Protein AF-A0A956WG03-F1 (afdb_monomer)

Foldseek 3Di:
DDDDPDDPVPDDDDQKDQDVVQREIDGHPRVVLCVVCVVQQDAWNYYWDWDQDDDPPDDGDTWTWTHGPWWIWTAQPVDPDPVQRIATAQVLVVVCVVCVVVCVVDPFDQADDCVPPDPQAWDADPVQRYIDGDPRSVVCVSSVVVGHVNAWNTYFDQDPVGWGWTGHRRGIDTDDPPD

Nearest PDB structures (foldseek):
  6dlu-assembly1_B  TM=3.935E-01  e=4.796E+00  Homo sapiens

Sequence (179 aa):
MVAAPLSAQQWSPPRTVWVEDAGHTIDGYFLDLWRAHPELLGQPITEEWESPIAIGGFERADRYVQYFEHLAIVYVPEESRIEWQVQTLPLGQEAYERDATELSKYSLPKSGSCGTLSSSTCKAFDDTKHTVRNGFLEYWNEHDGARLIGSPLTEEFLSSDGYTTQYFQKMVLRWKAGL

Structure (mmCIF, N/CA/C/O backbone):
data_AF-A0A956WG03-F1
#
_entry.id   AF-A0A956WG03-F1
#
loop_
_atom_site.group_PDB
_atom_site.id
_atom_site.type_symbol
_atom_site.label_atom_id
_atom_site.label_alt_id
_atom_site.label_comp_id
_atom_site.label_asym_id
_atom_site.label_entity_id
_atom_site.label_seq_id
_atom_site.pdbx_PDB_ins_code
_atom_site.Cartn_x
_atom_site.Cartn_y
_atom_site.Cartn_z
_atom_site.occupancy
_atom_site.B_iso_or_equiv
_atom_site.auth_seq_id
_atom_site.auth_comp_id
_atom_site.auth_asym_id
_atom_site.auth_atom_id
_atom_site.pdbx_PDB_model_num
ATOM 1 N N . MET A 1 1 ? 18.548 -36.828 -36.324 1.00 41.62 1 MET A N 1
ATOM 2 C CA . MET A 1 1 ? 19.019 -36.619 -34.940 1.00 41.62 1 MET A CA 1
ATOM 3 C C . MET A 1 1 ? 17.848 -36.054 -34.159 1.00 41.62 1 MET A C 1
ATOM 5 O O . MET A 1 1 ? 17.347 -35.010 -34.546 1.00 41.62 1 MET A O 1
ATOM 9 N N . VAL A 1 2 ? 17.338 -36.793 -33.175 1.00 47.34 2 VAL A N 1
ATOM 10 C CA . VAL A 1 2 ? 16.222 -36.352 -32.324 1.00 47.34 2 VAL A CA 1
ATOM 11 C C . VAL A 1 2 ? 16.841 -35.589 -31.157 1.00 47.34 2 VAL A C 1
ATOM 13 O O . VAL A 1 2 ? 17.726 -36.130 -30.495 1.00 47.34 2 VAL A O 1
ATOM 16 N N . ALA A 1 3 ? 16.456 -34.327 -30.960 1.00 53.84 3 ALA A N 1
ATOM 17 C CA . ALA A 1 3 ? 16.929 -33.532 -29.832 1.00 53.84 3 ALA A CA 1
ATOM 18 C C . ALA A 1 3 ? 16.488 -34.201 -28.521 1.00 53.84 3 ALA A C 1
ATOM 20 O O . ALA A 1 3 ? 15.318 -34.553 -28.365 1.00 53.84 3 ALA A O 1
ATOM 21 N N . ALA A 1 4 ? 17.431 -34.413 -27.604 1.00 56.97 4 ALA A N 1
ATOM 22 C CA . ALA A 1 4 ? 17.117 -34.874 -26.259 1.00 56.97 4 ALA A CA 1
ATOM 23 C C . ALA A 1 4 ? 16.239 -33.822 -25.550 1.00 56.97 4 ALA A C 1
ATOM 25 O O . ALA A 1 4 ? 16.456 -32.625 -25.766 1.00 56.97 4 ALA A O 1
ATOM 26 N N . PRO A 1 5 ? 15.260 -34.225 -24.720 1.00 59.78 5 PRO A N 1
ATOM 27 C CA . PRO A 1 5 ? 14.480 -33.272 -23.943 1.00 59.78 5 PRO A CA 1
ATOM 28 C C . PRO A 1 5 ? 15.416 -32.479 -23.024 1.00 59.78 5 PRO A C 1
ATOM 30 O O . PRO A 1 5 ? 16.328 -33.051 -22.422 1.00 59.78 5 PRO A O 1
ATOM 33 N N . LEU A 1 6 ? 15.201 -31.163 -22.933 1.00 56.38 6 LEU A N 1
ATOM 34 C CA . LEU A 1 6 ? 15.899 -30.311 -21.973 1.00 56.38 6 LEU A CA 1
ATOM 35 C C . LEU A 1 6 ? 15.708 -30.915 -20.578 1.00 56.38 6 LEU A C 1
ATOM 37 O O . LEU A 1 6 ? 14.580 -31.087 -20.116 1.00 56.38 6 LEU A O 1
ATOM 41 N N . SER A 1 7 ? 16.812 -31.282 -19.927 1.00 62.25 7 SER A N 1
ATOM 42 C CA . SER A 1 7 ? 16.790 -31.688 -18.524 1.00 62.25 7 SER A CA 1
ATOM 43 C C . SER A 1 7 ? 16.147 -30.562 -17.711 1.00 62.25 7 SER A C 1
ATOM 45 O O . SER A 1 7 ? 16.520 -29.399 -17.870 1.00 62.25 7 SER A O 1
ATOM 47 N N . ALA A 1 8 ? 15.226 -30.901 -16.804 1.00 59.38 8 ALA A N 1
ATOM 48 C CA . ALA A 1 8 ? 14.610 -29.957 -15.866 1.00 59.38 8 ALA A CA 1
ATOM 49 C C . ALA A 1 8 ? 15.643 -29.145 -15.049 1.00 59.38 8 ALA A C 1
ATOM 51 O O . ALA A 1 8 ? 15.302 -28.127 -14.462 1.00 59.38 8 ALA A O 1
ATOM 52 N N . GLN A 1 9 ? 16.917 -29.554 -15.049 1.00 63.00 9 GLN A N 1
ATOM 53 C CA . GLN A 1 9 ? 18.033 -28.843 -14.418 1.00 63.00 9 GLN A CA 1
ATOM 54 C C . GLN A 1 9 ? 18.469 -27.553 -15.142 1.00 63.00 9 GLN A C 1
ATOM 56 O O . GLN A 1 9 ? 19.276 -26.815 -14.587 1.00 63.00 9 GLN A O 1
ATOM 61 N N . GLN A 1 10 ? 17.977 -27.265 -16.353 1.00 76.94 10 GLN A N 1
ATOM 62 C CA . GLN A 1 10 ? 18.322 -26.049 -17.119 1.00 76.94 10 GLN A CA 1
ATOM 63 C C . GLN A 1 10 ? 17.155 -25.074 -17.299 1.00 76.94 10 GLN A C 1
ATOM 65 O O . GLN A 1 10 ? 17.320 -24.023 -17.917 1.00 76.94 10 GLN A O 1
ATOM 70 N N . TRP A 1 11 ? 15.971 -25.415 -16.795 1.00 83.94 11 TRP A N 1
ATOM 71 C CA . TRP A 1 11 ? 14.806 -24.557 -16.934 1.00 83.94 11 TRP A CA 1
ATOM 72 C C . TRP A 1 11 ? 14.806 -23.474 -15.852 1.00 83.94 11 TRP A C 1
ATOM 74 O O . TRP A 1 11 ? 14.945 -23.767 -14.666 1.00 83.94 11 TRP A O 1
ATOM 84 N N . SER A 1 12 ? 14.615 -22.225 -16.268 1.00 82.94 12 SER A N 1
ATOM 85 C CA . SER A 1 12 ? 14.304 -21.101 -15.388 1.00 82.94 12 SER A CA 1
ATOM 86 C C . SER A 1 12 ? 12.971 -20.491 -15.816 1.00 82.94 12 SER A C 1
ATOM 88 O O . SER A 1 12 ? 12.719 -20.419 -17.025 1.00 82.94 12 SER A O 1
ATOM 90 N N . PRO A 1 13 ? 12.138 -20.017 -14.873 1.00 87.00 13 PRO A N 1
ATOM 91 C CA . PRO A 1 13 ? 10.913 -19.319 -15.227 1.00 87.00 13 PRO A CA 1
ATOM 92 C C . PRO A 1 13 ? 11.225 -18.093 -16.101 1.00 87.00 13 PRO A C 1
ATOM 94 O O . PRO A 1 13 ? 12.303 -17.497 -15.972 1.00 87.00 13 PRO A O 1
ATOM 97 N N . PRO A 1 14 ? 10.300 -17.701 -16.994 1.00 91.00 14 PRO A N 1
ATOM 98 C CA . PRO A 1 14 ? 10.474 -16.500 -17.794 1.00 91.00 14 PRO A CA 1
ATOM 99 C C . PRO A 1 14 ? 10.556 -15.277 -16.876 1.00 91.00 14 PRO A C 1
ATOM 101 O O . PRO A 1 14 ? 9.875 -15.216 -15.843 1.00 91.00 14 PRO A O 1
ATOM 104 N N . ARG A 1 15 ? 11.402 -14.321 -17.267 1.00 95.19 15 ARG A N 1
ATOM 105 C CA . ARG A 1 15 ? 11.580 -13.048 -16.557 1.00 95.19 15 ARG A CA 1
ATOM 106 C C . ARG A 1 15 ? 10.605 -11.968 -17.008 1.00 95.19 15 ARG A C 1
ATOM 108 O O . ARG A 1 15 ? 10.436 -11.019 -16.274 1.00 95.19 15 ARG A O 1
ATOM 115 N N . THR A 1 16 ? 9.915 -12.181 -18.123 1.00 97.19 16 THR A N 1
ATOM 116 C CA . THR A 1 16 ? 8.834 -11.324 -18.613 1.00 97.19 16 THR A CA 1
ATOM 117 C C . THR A 1 16 ? 7.610 -12.188 -18.871 1.00 97.19 16 THR A C 1
ATOM 119 O O . THR A 1 16 ? 7.739 -13.279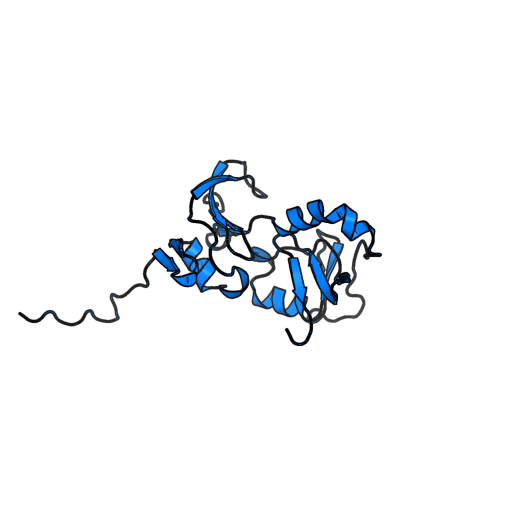 -19.440 1.00 97.19 16 THR A O 1
ATOM 122 N N . VAL A 1 17 ? 6.427 -11.729 -18.478 1.00 97.56 17 VAL A N 1
ATOM 123 C CA . VAL A 1 17 ? 5.153 -12.392 -18.801 1.00 97.56 17 VAL A CA 1
ATOM 124 C C . VAL A 1 17 ? 4.168 -11.387 -19.377 1.00 97.56 17 VAL A C 1
ATOM 126 O O . VAL A 1 17 ? 4.144 -10.238 -18.954 1.00 97.56 17 VAL A O 1
ATOM 129 N N . TRP A 1 18 ? 3.354 -11.837 -20.330 1.00 97.62 18 TRP A N 1
ATOM 130 C CA . TRP A 1 18 ? 2.151 -11.134 -20.765 1.00 97.62 18 TRP A CA 1
ATOM 131 C C . TRP A 1 18 ? 0.966 -11.670 -19.966 1.00 97.62 18 TRP A C 1
ATOM 133 O O . TRP A 1 18 ? 0.731 -12.881 -19.954 1.00 97.62 18 TRP A O 1
ATOM 143 N N . VAL A 1 19 ? 0.240 -10.786 -19.292 1.00 97.69 19 VAL A N 1
ATOM 144 C CA . VAL A 1 19 ? -0.960 -11.131 -18.531 1.00 97.69 19 VAL A CA 1
ATOM 145 C C . VAL A 1 19 ? -2.167 -10.924 -19.440 1.00 97.69 19 VAL A C 1
ATOM 147 O O . VAL A 1 19 ? -2.596 -9.794 -19.649 1.00 97.69 19 VAL A O 1
ATOM 150 N N . GLU A 1 20 ? -2.689 -12.011 -20.016 1.00 96.38 20 GLU A N 1
ATOM 151 C CA . GLU A 1 20 ? -3.716 -11.956 -21.072 1.00 96.38 20 GLU A CA 1
ATOM 152 C C . GLU A 1 20 ? -4.972 -11.178 -20.665 1.00 96.38 20 GLU A C 1
ATOM 154 O O . GLU A 1 20 ? -5.415 -10.322 -21.429 1.00 96.38 20 GLU A O 1
ATOM 159 N N . ASP A 1 21 ? -5.496 -11.424 -19.462 1.00 95.88 21 ASP A N 1
ATOM 160 C CA . ASP A 1 21 ? -6.714 -10.768 -18.965 1.00 95.88 21 ASP A CA 1
ATOM 161 C C . ASP A 1 21 ? -6.518 -9.266 -18.715 1.00 95.88 21 ASP A C 1
ATOM 163 O O . ASP A 1 21 ? -7.451 -8.480 -18.873 1.00 95.88 21 ASP A O 1
ATOM 167 N N . ALA A 1 22 ? -5.300 -8.868 -18.343 1.00 97.38 22 ALA A N 1
ATOM 168 C CA . ALA A 1 22 ? -4.950 -7.478 -18.079 1.00 97.38 22 ALA A CA 1
ATOM 169 C C . ALA A 1 22 ? -4.531 -6.730 -19.353 1.00 97.38 22 ALA A C 1
ATOM 171 O O . ALA A 1 22 ? -4.694 -5.519 -19.444 1.00 97.38 22 ALA A O 1
ATOM 172 N N . GLY A 1 23 ? -3.988 -7.442 -20.344 1.00 97.94 23 GLY A N 1
ATOM 173 C CA . GLY A 1 23 ? -3.422 -6.843 -21.547 1.00 97.94 23 GLY A CA 1
ATOM 174 C C . GLY A 1 23 ? -2.115 -6.082 -21.296 1.00 97.94 23 GLY A C 1
ATOM 175 O O . GLY A 1 23 ? -1.856 -5.106 -21.999 1.00 97.94 23 GLY A O 1
ATOM 176 N N . HIS A 1 24 ? -1.320 -6.515 -20.310 1.00 98.56 24 HIS A N 1
ATOM 177 C CA . HIS A 1 24 ? -0.079 -5.848 -19.899 1.00 98.56 24 HIS A CA 1
ATOM 178 C C . HIS A 1 24 ? 1.074 -6.820 -19.640 1.00 98.56 24 HIS A C 1
ATOM 180 O O . HIS A 1 24 ? 0.849 -7.988 -19.298 1.00 98.56 24 HIS A O 1
ATOM 186 N N . THR A 1 25 ? 2.318 -6.346 -19.782 1.00 98.19 25 THR A N 1
ATOM 187 C CA . THR A 1 25 ? 3.508 -7.120 -19.389 1.00 98.19 25 THR A CA 1
ATOM 188 C C . THR A 1 25 ? 3.949 -6.836 -17.958 1.00 98.19 25 THR A C 1
ATOM 190 O O . THR A 1 25 ? 3.691 -5.766 -17.422 1.00 98.19 25 THR A O 1
ATOM 193 N N . ILE A 1 26 ? 4.636 -7.793 -17.335 1.00 98.38 26 ILE A N 1
ATOM 194 C CA . ILE A 1 26 ? 5.382 -7.584 -16.087 1.00 98.38 26 ILE A CA 1
ATOM 195 C C . ILE A 1 26 ? 6.771 -8.203 -16.270 1.00 98.38 26 ILE A C 1
ATOM 197 O O . ILE A 1 26 ? 6.860 -9.349 -16.737 1.00 98.38 26 ILE A O 1
ATOM 201 N N . ASP A 1 27 ? 7.835 -7.484 -15.910 1.00 97.88 27 ASP A N 1
ATOM 202 C CA . ASP A 1 27 ? 9.224 -7.892 -16.120 1.00 97.88 27 ASP A CA 1
ATOM 203 C C . ASP A 1 27 ? 10.048 -7.958 -14.819 1.00 97.88 27 ASP A C 1
ATOM 205 O O . ASP A 1 27 ? 9.737 -7.368 -13.783 1.00 97.88 27 ASP A O 1
ATOM 209 N N . GLY A 1 28 ? 11.119 -8.750 -14.862 1.00 96.38 28 GLY A N 1
ATOM 210 C CA . GLY A 1 28 ? 12.199 -8.789 -13.882 1.00 96.38 28 GLY A CA 1
ATOM 211 C C . GLY A 1 28 ? 11.754 -8.763 -12.417 1.00 96.38 28 GLY A C 1
ATOM 212 O O . GLY A 1 28 ? 11.024 -9.634 -11.944 1.00 96.38 28 GLY A O 1
ATOM 213 N N . TYR A 1 29 ? 12.241 -7.760 -11.681 1.00 96.25 29 TYR A N 1
ATOM 214 C CA . TYR A 1 29 ? 11.996 -7.638 -10.243 1.00 96.25 29 TYR A CA 1
ATOM 215 C C . TYR A 1 29 ? 10.532 -7.337 -9.899 1.00 96.25 29 TYR A C 1
ATOM 217 O O . TYR A 1 29 ? 10.074 -7.694 -8.812 1.00 96.25 29 TYR A O 1
ATOM 225 N N . PHE A 1 30 ? 9.785 -6.700 -10.802 1.00 98.25 30 PHE A N 1
ATOM 226 C CA . PHE A 1 30 ? 8.359 -6.450 -10.598 1.00 98.25 30 PHE A CA 1
ATOM 227 C C . PHE A 1 30 ? 7.570 -7.747 -10.734 1.00 98.25 30 PHE A C 1
ATOM 229 O O . PHE A 1 30 ? 6.693 -8.024 -9.913 1.00 98.25 30 PHE A O 1
ATOM 236 N N . LEU A 1 31 ? 7.956 -8.599 -11.685 1.00 98.06 31 LEU A N 1
ATOM 237 C CA . LEU A 1 31 ? 7.377 -9.928 -11.852 1.00 98.06 31 LEU A CA 1
ATOM 238 C C . LEU A 1 31 ? 7.650 -10.834 -10.648 1.00 98.06 31 LEU A C 1
ATOM 240 O O . LEU A 1 31 ? 6.766 -11.584 -10.231 1.00 98.06 31 LEU A O 1
ATOM 244 N N . ASP A 1 32 ? 8.846 -10.764 -10.070 1.00 96.25 32 ASP A N 1
ATOM 245 C CA . ASP A 1 32 ? 9.173 -11.522 -8.860 1.00 96.25 32 ASP A CA 1
ATOM 246 C C . ASP A 1 32 ? 8.285 -11.104 -7.679 1.00 96.25 32 ASP A C 1
ATOM 248 O O . ASP A 1 32 ? 7.751 -11.965 -6.973 1.00 96.25 32 ASP A O 1
ATOM 252 N N . LEU A 1 33 ? 8.053 -9.798 -7.500 1.00 96.94 33 LEU A N 1
ATOM 253 C CA . LEU A 1 33 ? 7.159 -9.304 -6.453 1.00 96.94 33 LEU A CA 1
ATOM 254 C C . LEU A 1 33 ? 5.697 -9.692 -6.713 1.00 96.94 33 LEU A C 1
ATOM 256 O O . LEU A 1 33 ? 5.012 -10.142 -5.794 1.00 96.94 33 LEU A O 1
ATOM 260 N N . TRP A 1 34 ? 5.229 -9.565 -7.956 1.00 97.69 34 TRP A N 1
ATOM 261 C CA . TRP A 1 34 ? 3.867 -9.935 -8.338 1.00 97.69 34 TRP A CA 1
ATOM 262 C C . TRP A 1 34 ? 3.595 -11.428 -8.133 1.00 97.69 34 TRP A C 1
ATOM 264 O O . TRP A 1 34 ? 2.554 -11.794 -7.600 1.00 97.69 34 TRP A O 1
ATOM 274 N N . ARG A 1 35 ? 4.553 -12.307 -8.453 1.00 96.38 35 ARG A N 1
ATOM 275 C CA . ARG A 1 35 ? 4.445 -13.753 -8.179 1.00 96.38 35 ARG A CA 1
ATOM 276 C C . ARG A 1 35 ? 4.395 -14.077 -6.688 1.00 96.38 35 ARG A C 1
ATOM 278 O O . ARG A 1 35 ? 3.763 -15.060 -6.311 1.00 96.38 35 ARG A O 1
ATOM 285 N N . ALA A 1 36 ? 5.077 -13.290 -5.860 1.00 95.94 36 ALA A N 1
ATOM 286 C CA . ALA A 1 36 ? 5.085 -13.478 -4.414 1.00 95.94 36 ALA A CA 1
ATOM 287 C C . ALA A 1 36 ? 3.790 -12.984 -3.749 1.00 95.94 36 ALA A C 1
ATOM 289 O O . ALA A 1 36 ? 3.363 -13.567 -2.754 1.00 95.94 36 ALA A O 1
ATOM 290 N N . HIS A 1 37 ? 3.160 -11.937 -4.293 1.00 96.94 37 HIS A N 1
ATOM 291 C CA . HIS A 1 37 ? 1.981 -11.303 -3.696 1.00 96.94 37 HIS A CA 1
ATOM 292 C C . HIS A 1 37 ? 0.906 -10.920 -4.735 1.00 96.94 37 HIS A C 1
ATOM 294 O O . HIS A 1 37 ? 0.517 -9.751 -4.810 1.00 96.94 37 HIS A O 1
ATOM 300 N N . PRO A 1 38 ? 0.390 -11.872 -5.534 1.00 95.88 38 PRO A N 1
ATOM 301 C CA . PRO A 1 38 ? -0.499 -11.550 -6.650 1.00 95.88 38 PRO A CA 1
ATOM 302 C C . PRO A 1 38 ? -1.821 -10.925 -6.188 1.00 95.88 38 PRO A C 1
ATOM 304 O O . PRO A 1 38 ? -2.288 -9.975 -6.802 1.00 95.88 38 PRO A O 1
ATOM 307 N N . GLU A 1 39 ? -2.395 -11.394 -5.076 1.00 94.50 39 GLU A N 1
ATOM 308 C CA . GLU A 1 39 ? -3.642 -10.840 -4.520 1.00 94.50 39 GLU A CA 1
ATOM 309 C C . GLU A 1 39 ? -3.447 -9.427 -3.948 1.00 94.50 39 GLU A C 1
ATOM 311 O O . GLU A 1 39 ? -4.319 -8.566 -4.074 1.00 94.50 39 GLU A O 1
ATOM 316 N N . LEU A 1 40 ? -2.270 -9.160 -3.371 1.00 96.12 40 LEU A N 1
ATOM 317 C CA . LEU A 1 40 ? -1.945 -7.852 -2.812 1.00 96.12 40 LEU A CA 1
ATOM 318 C C . LEU A 1 40 ? -1.767 -6.796 -3.902 1.00 96.12 40 LEU A C 1
ATOM 320 O O . LEU A 1 40 ? -2.203 -5.668 -3.705 1.00 96.12 40 LEU A O 1
ATOM 324 N N . LEU A 1 41 ? -1.104 -7.136 -5.012 1.00 97.81 41 LEU A N 1
ATOM 325 C CA . LEU A 1 41 ? -0.894 -6.205 -6.123 1.00 97.81 41 LEU A CA 1
ATOM 326 C C . LEU A 1 41 ? -2.146 -6.094 -7.005 1.00 97.81 41 LEU A C 1
ATOM 328 O O . LEU A 1 41 ? -2.497 -4.990 -7.421 1.00 97.81 41 LEU A O 1
ATOM 332 N N . GLY A 1 42 ? -2.816 -7.217 -7.265 1.00 97.62 42 GLY A N 1
ATOM 333 C CA . GLY A 1 42 ? -3.839 -7.340 -8.299 1.00 97.62 42 GLY A CA 1
ATOM 334 C C . GLY A 1 42 ? -3.233 -7.418 -9.702 1.00 97.62 42 GLY A C 1
ATOM 335 O O . GLY A 1 42 ? -2.046 -7.717 -9.880 1.00 97.62 42 GLY A O 1
ATOM 336 N N . GLN A 1 43 ? -4.053 -7.179 -10.720 1.00 98.25 43 GLN A N 1
ATOM 337 C CA . GLN A 1 43 ? -3.608 -7.190 -12.113 1.00 98.25 43 GLN A CA 1
ATOM 338 C C . GLN A 1 43 ? -2.793 -5.935 -12.461 1.00 98.25 43 GLN A C 1
ATOM 340 O O . GLN A 1 43 ? -3.034 -4.868 -11.890 1.00 98.25 43 GLN A O 1
ATOM 345 N N . PRO A 1 44 ? -1.829 -6.024 -13.395 1.00 98.62 44 PRO A N 1
ATOM 346 C CA . PRO A 1 44 ? -1.177 -4.838 -13.944 1.00 98.62 44 PRO A CA 1
ATOM 347 C C . PRO A 1 44 ? -2.190 -3.970 -14.708 1.00 98.62 44 PRO A C 1
ATOM 349 O O . PRO A 1 44 ? -3.074 -4.486 -15.383 1.00 98.62 44 PRO A O 1
ATOM 352 N N . ILE A 1 45 ? -2.051 -2.648 -14.613 1.00 98.44 45 ILE A N 1
ATOM 353 C CA . ILE A 1 45 ? -2.891 -1.646 -15.308 1.00 98.44 45 ILE A CA 1
ATOM 354 C C . ILE A 1 45 ? -2.083 -0.884 -16.373 1.00 98.44 45 ILE A C 1
ATOM 356 O O . ILE A 1 45 ? -2.620 -0.148 -17.201 1.00 98.44 45 ILE A O 1
ATOM 360 N N . THR A 1 46 ? -0.763 -1.017 -16.337 1.00 98.50 46 THR A N 1
ATOM 361 C CA . THR A 1 46 ? 0.162 -0.308 -17.216 1.00 98.50 46 THR A CA 1
ATOM 362 C C . THR A 1 46 ? 1.312 -1.223 -17.602 1.00 98.50 46 THR A C 1
ATOM 364 O O . THR A 1 46 ? 1.582 -2.203 -16.914 1.00 98.50 46 THR A O 1
ATOM 367 N N . GLU A 1 47 ? 2.067 -0.840 -18.629 1.00 98.25 47 GLU A N 1
ATOM 368 C CA . GLU A 1 47 ? 3.432 -1.349 -18.802 1.00 98.25 47 GLU A CA 1
ATOM 369 C C . GLU A 1 47 ? 4.371 -0.776 -17.733 1.00 98.25 47 GLU A C 1
ATOM 371 O O . GLU A 1 47 ? 3.990 0.130 -16.990 1.00 98.25 47 GLU A O 1
ATOM 376 N N . GLU A 1 48 ? 5.600 -1.284 -17.673 1.00 97.75 48 GLU A N 1
ATOM 377 C CA . GLU A 1 48 ? 6.706 -0.624 -16.978 1.00 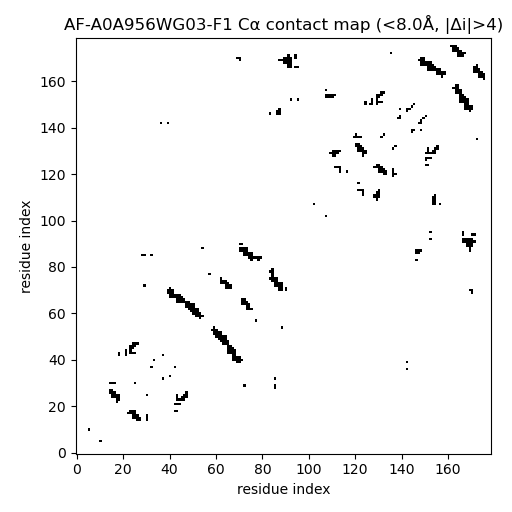97.75 48 GLU A CA 1
ATOM 378 C C . GLU A 1 48 ? 7.188 0.595 -17.774 1.00 97.75 48 GLU A C 1
ATOM 380 O O . GLU A 1 48 ? 7.379 0.526 -18.992 1.00 97.75 48 GLU A O 1
ATOM 385 N N . TRP A 1 49 ? 7.412 1.723 -17.099 1.00 98.00 49 TRP A N 1
ATOM 386 C CA . TRP A 1 49 ? 7.970 2.917 -17.738 1.00 98.00 49 TRP A CA 1
ATOM 387 C C . TRP A 1 49 ? 8.821 3.745 -16.781 1.00 98.00 49 TRP A C 1
ATOM 389 O O . TRP A 1 49 ? 8.682 3.648 -15.564 1.00 98.00 49 TRP A O 1
ATOM 399 N N . GLU A 1 50 ? 9.697 4.584 -17.333 1.00 97.81 50 GLU A N 1
ATOM 400 C CA . GLU A 1 50 ? 10.503 5.519 -16.547 1.00 97.81 50 GLU A CA 1
ATOM 401 C C . GLU A 1 50 ? 9.717 6.791 -16.216 1.00 97.81 50 GLU A C 1
ATOM 403 O O . GLU A 1 50 ? 9.118 7.425 -17.088 1.00 97.81 50 GLU A O 1
ATOM 408 N N . SER A 1 51 ? 9.736 7.182 -14.944 1.00 96.00 51 SER A N 1
ATOM 409 C CA . SER A 1 51 ? 9.074 8.385 -14.444 1.00 96.00 51 SER A CA 1
ATOM 410 C C . SER A 1 51 ? 9.907 9.050 -13.345 1.00 96.00 51 SER A C 1
ATOM 412 O O . SER A 1 51 ? 10.541 8.340 -12.559 1.00 96.00 51 SER A O 1
ATOM 414 N N . PRO A 1 52 ? 9.891 10.392 -13.219 1.00 96.88 52 PRO A N 1
ATOM 415 C CA . PRO A 1 52 ? 10.595 11.094 -12.152 1.00 96.88 52 PRO A CA 1
ATOM 416 C C . PRO A 1 52 ? 9.853 10.937 -10.817 1.00 96.88 52 PRO A C 1
ATOM 418 O O . PRO A 1 52 ? 9.005 11.771 -10.461 1.00 96.88 52 PRO A O 1
ATOM 421 N N . ILE A 1 53 ? 10.200 9.896 -10.061 1.00 96.12 53 ILE A N 1
ATOM 422 C CA . ILE A 1 53 ? 9.565 9.503 -8.798 1.00 96.12 53 ILE A CA 1
ATOM 423 C C . ILE A 1 53 ? 10.358 10.031 -7.598 1.00 96.12 53 ILE A C 1
ATOM 425 O O . ILE A 1 53 ? 11.574 9.855 -7.500 1.00 96.12 53 ILE A O 1
ATOM 429 N N . ALA A 1 54 ? 9.646 10.649 -6.655 1.00 93.25 54 ALA A N 1
ATOM 430 C CA . ALA A 1 54 ? 10.142 10.907 -5.308 1.00 93.25 54 ALA A CA 1
ATOM 431 C C . ALA A 1 54 ? 9.662 9.783 -4.381 1.00 93.25 54 ALA A C 1
ATOM 433 O O . ALA A 1 54 ? 8.472 9.471 -4.361 1.00 93.25 54 ALA A O 1
ATOM 434 N N . ILE A 1 55 ? 10.573 9.182 -3.617 1.00 92.75 55 ILE A N 1
ATOM 435 C CA . ILE A 1 55 ? 10.244 8.122 -2.662 1.00 92.75 55 ILE A CA 1
ATOM 436 C C . ILE A 1 55 ? 11.040 8.310 -1.372 1.00 92.75 55 ILE A C 1
ATOM 438 O O . ILE A 1 55 ? 12.170 8.792 -1.393 1.00 92.75 55 ILE A O 1
ATOM 442 N N . GLY A 1 56 ? 10.423 7.991 -0.233 1.00 88.81 56 GLY A N 1
ATOM 443 C CA . GLY A 1 56 ? 10.987 8.273 1.086 1.00 88.81 56 GLY A CA 1
ATOM 444 C C . GLY A 1 56 ? 12.410 7.732 1.248 1.00 88.81 56 GLY A C 1
ATOM 445 O O . GLY A 1 56 ? 12.664 6.560 0.996 1.00 88.81 56 GLY A O 1
ATOM 446 N N . GLY A 1 57 ? 13.326 8.597 1.688 1.00 90.31 57 GLY A N 1
ATOM 447 C CA . GLY A 1 57 ? 14.738 8.254 1.887 1.00 90.31 57 GLY A CA 1
ATOM 448 C C . GLY A 1 57 ? 15.628 8.425 0.654 1.00 90.31 57 GLY A C 1
ATOM 449 O O . GLY A 1 57 ? 16.842 8.294 0.789 1.00 90.31 57 GLY A O 1
ATOM 450 N N . PHE A 1 58 ? 15.066 8.763 -0.511 1.00 94.06 58 PHE A N 1
ATOM 451 C CA . PHE A 1 58 ? 15.817 8.920 -1.754 1.00 94.06 58 PHE A CA 1
ATOM 452 C C . PHE A 1 58 ? 15.435 10.209 -2.485 1.00 94.06 58 PHE A C 1
ATOM 454 O O . PHE A 1 58 ? 14.283 10.645 -2.473 1.00 94.06 58 PHE A O 1
ATOM 461 N N . GLU A 1 59 ? 16.418 10.814 -3.149 1.00 94.38 59 GLU A N 1
ATOM 462 C CA . GLU A 1 59 ? 16.179 11.968 -4.012 1.00 94.38 59 GLU A CA 1
ATOM 463 C C . GLU A 1 59 ? 15.272 11.593 -5.189 1.00 94.38 59 GLU A C 1
ATOM 465 O O . GLU A 1 59 ? 15.213 10.437 -5.636 1.00 94.38 59 GLU A O 1
ATOM 470 N N . ARG A 1 60 ? 14.570 12.602 -5.710 1.00 95.81 60 ARG A N 1
ATOM 471 C CA . ARG A 1 60 ? 13.758 12.439 -6.913 1.00 95.81 60 ARG A CA 1
ATOM 472 C C . ARG A 1 60 ? 14.665 12.100 -8.094 1.00 95.81 60 ARG A C 1
ATOM 474 O O . ARG A 1 60 ? 15.568 12.866 -8.418 1.00 95.81 60 ARG A O 1
ATOM 481 N N . ALA A 1 61 ? 14.380 10.986 -8.754 1.00 96.50 61 ALA A N 1
ATOM 482 C CA . ALA A 1 61 ? 15.125 10.505 -9.911 1.00 96.50 61 ALA A CA 1
ATOM 483 C C . ALA A 1 61 ? 14.178 9.798 -10.885 1.00 96.50 61 ALA A C 1
ATOM 485 O O . ALA A 1 61 ? 13.067 9.422 -10.501 1.00 96.50 61 ALA A O 1
ATOM 486 N N . ASP A 1 62 ? 14.619 9.617 -12.128 1.00 97.56 62 ASP A N 1
ATOM 487 C CA . ASP A 1 62 ? 13.916 8.766 -13.084 1.00 97.56 62 ASP A CA 1
ATOM 488 C C . ASP A 1 62 ? 14.042 7.304 -12.640 1.00 97.56 62 ASP A C 1
ATOM 490 O O . ASP A 1 62 ? 15.139 6.802 -12.380 1.00 97.56 62 ASP A O 1
ATOM 494 N N . ARG A 1 63 ? 12.895 6.646 -12.466 1.00 97.88 63 ARG A N 1
ATOM 495 C CA . ARG A 1 63 ? 12.778 5.273 -11.965 1.00 97.88 63 ARG A CA 1
ATOM 496 C C . ARG A 1 63 ? 11.765 4.510 -12.798 1.00 97.88 63 ARG A C 1
ATOM 498 O O . ARG A 1 63 ? 10.749 5.083 -13.192 1.00 97.88 63 ARG A O 1
ATOM 505 N N . TYR A 1 64 ? 12.004 3.217 -12.996 1.00 98.25 64 TYR A N 1
ATOM 506 C CA . TYR A 1 64 ? 10.976 2.326 -13.526 1.00 98.25 64 TYR A CA 1
ATOM 507 C C . TYR A 1 64 ? 9.842 2.205 -12.515 1.00 98.25 64 TYR A C 1
ATOM 509 O O . TYR A 1 64 ? 10.090 1.974 -11.328 1.00 98.25 64 TYR A O 1
ATOM 517 N N . VAL A 1 65 ? 8.615 2.382 -12.988 1.00 98.44 65 VAL A N 1
ATOM 518 C CA . VAL A 1 65 ? 7.378 2.273 -12.217 1.00 98.44 65 VAL A CA 1
ATOM 519 C C . VAL A 1 65 ? 6.359 1.463 -13.008 1.00 98.44 65 VAL A C 1
ATOM 521 O O . VAL A 1 65 ? 6.361 1.482 -14.238 1.00 98.44 65 VAL A O 1
ATOM 524 N N . GLN A 1 66 ? 5.488 0.758 -12.296 1.00 98.75 66 GLN A N 1
ATOM 525 C CA . GLN A 1 66 ? 4.321 0.100 -12.869 1.00 98.75 66 GLN A CA 1
ATOM 526 C C . GLN A 1 66 ? 3.146 0.175 -11.898 1.00 98.75 66 GLN A C 1
ATOM 528 O O . GLN A 1 66 ? 3.324 0.082 -10.680 1.00 98.75 66 GLN A O 1
ATOM 533 N N . TYR A 1 67 ? 1.945 0.362 -12.440 1.00 98.44 67 TYR A N 1
ATOM 534 C CA . TYR A 1 67 ? 0.707 0.419 -11.676 1.00 98.44 67 TYR A CA 1
ATOM 535 C C . TYR A 1 67 ? -0.035 -0.905 -11.805 1.00 98.44 67 TYR A C 1
ATOM 537 O O . TYR A 1 67 ? -0.139 -1.480 -12.889 1.00 98.44 67 TYR A O 1
ATOM 545 N N . PHE A 1 68 ? -0.578 -1.343 -10.680 1.00 98.62 68 PHE A N 1
ATOM 546 C CA . PHE A 1 68 ? -1.446 -2.497 -10.527 1.00 98.62 68 PHE A CA 1
ATOM 547 C C . PHE A 1 68 ? -2.763 -2.039 -9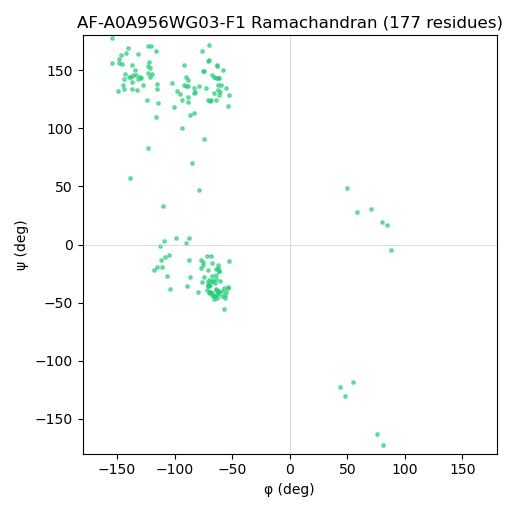.890 1.00 98.62 68 PHE A C 1
ATOM 549 O O . PHE A 1 68 ? -2.879 -0.898 -9.434 1.00 98.62 68 PHE A O 1
ATOM 556 N N . GLU A 1 69 ? -3.761 -2.917 -9.848 1.00 97.62 69 GLU A N 1
ATOM 557 C CA . GLU A 1 69 ? -5.089 -2.612 -9.295 1.00 97.62 69 GLU A CA 1
ATOM 558 C C . GLU A 1 69 ? -5.056 -2.055 -7.871 1.00 97.62 69 GLU A C 1
ATOM 560 O O . GLU A 1 69 ? -5.843 -1.164 -7.546 1.00 97.62 69 GLU A O 1
ATOM 565 N N . HIS A 1 70 ? -4.148 -2.543 -7.026 1.00 96.81 70 HIS A N 1
ATOM 566 C CA . HIS A 1 70 ? -4.131 -2.189 -5.605 1.00 96.81 70 HIS A CA 1
ATOM 567 C C . HIS A 1 70 ? -2.890 -1.402 -5.174 1.00 96.81 70 HIS A C 1
ATOM 569 O O . HIS A 1 70 ? -2.907 -0.757 -4.123 1.00 96.81 70 HIS A O 1
ATOM 575 N N . LEU A 1 71 ? -1.811 -1.450 -5.958 1.00 97.69 71 LEU A N 1
ATOM 576 C CA . LEU A 1 71 ? -0.520 -0.847 -5.634 1.00 97.69 71 LEU A CA 1
ATOM 577 C C . LEU A 1 71 ? 0.163 -0.325 -6.899 1.00 97.69 71 LEU A C 1
ATOM 579 O O . LEU A 1 71 ? -0.029 -0.848 -7.988 1.00 97.69 71 LEU A O 1
ATOM 583 N N . ALA A 1 72 ? 1.045 0.655 -6.745 1.00 98.19 72 ALA A N 1
ATOM 584 C CA . ALA A 1 72 ? 2.057 0.957 -7.750 1.00 98.19 72 ALA A CA 1
ATOM 585 C C . ALA A 1 72 ? 3.430 0.675 -7.152 1.00 98.19 72 ALA A C 1
ATOM 587 O O . ALA A 1 72 ? 3.670 0.991 -5.984 1.00 98.19 72 ALA A O 1
ATOM 588 N N . ILE A 1 73 ? 4.319 0.074 -7.934 1.00 98.44 73 ILE A N 1
ATOM 589 C CA . ILE A 1 73 ? 5.660 -0.308 -7.489 1.00 98.44 73 ILE A CA 1
ATOM 590 C C . ILE A 1 73 ? 6.720 0.400 -8.316 1.00 98.44 73 ILE A C 1
ATOM 592 O O . ILE A 1 73 ? 6.523 0.677 -9.496 1.00 98.44 73 ILE A O 1
ATOM 596 N N . VAL A 1 74 ? 7.836 0.713 -7.669 1.00 98.44 74 VAL A N 1
ATOM 597 C CA . VAL A 1 74 ? 8.958 1.4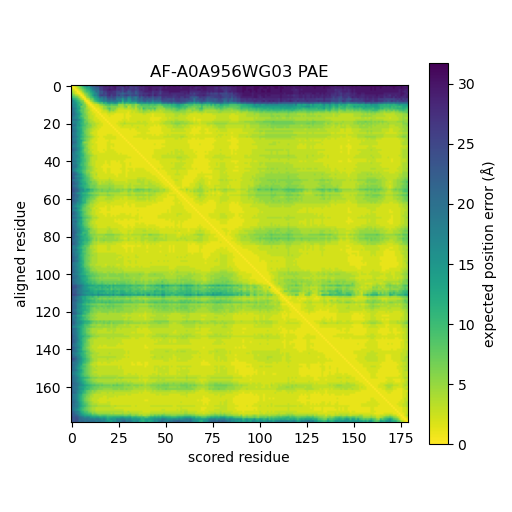51 -8.239 1.00 98.44 74 VAL A CA 1
ATOM 598 C C . VAL A 1 74 ? 10.268 0.738 -7.929 1.00 98.44 74 VAL A C 1
ATOM 600 O O . VAL A 1 74 ? 10.448 0.197 -6.833 1.00 98.44 74 VAL A O 1
ATOM 603 N N . TYR A 1 75 ? 11.191 0.759 -8.890 1.00 98.12 75 TYR A N 1
ATOM 604 C CA . TYR A 1 75 ? 12.549 0.263 -8.707 1.00 98.12 75 TYR A CA 1
ATOM 605 C C . TYR A 1 75 ? 13.479 1.361 -8.161 1.00 98.12 75 TYR A C 1
ATOM 607 O O . TYR A 1 75 ? 13.584 2.462 -8.709 1.00 98.12 75 TYR A O 1
ATOM 615 N N . VAL A 1 76 ? 14.167 1.050 -7.066 1.00 97.31 76 VAL A N 1
ATOM 616 C CA . VAL A 1 76 ? 15.060 1.930 -6.307 1.00 97.31 76 VAL A CA 1
ATOM 617 C C . VAL A 1 76 ? 16.446 1.279 -6.227 1.00 97.31 76 VAL A C 1
ATOM 619 O O . VAL A 1 76 ? 16.749 0.602 -5.244 1.00 97.31 76 VAL A O 1
ATOM 622 N N . PRO A 1 77 ? 17.298 1.435 -7.259 1.00 95.50 77 PRO A N 1
ATOM 623 C CA . PRO A 1 77 ? 18.617 0.796 -7.297 1.00 95.50 77 PRO A CA 1
ATOM 624 C C . PRO A 1 77 ? 19.577 1.284 -6.201 1.00 95.50 77 PRO A C 1
ATOM 626 O O . PRO A 1 77 ? 20.538 0.592 -5.874 1.00 95.50 77 PRO A O 1
ATOM 629 N N . GLU A 1 78 ? 19.339 2.467 -5.638 1.00 95.00 78 GLU A N 1
ATOM 630 C CA . GLU A 1 78 ? 20.139 3.066 -4.568 1.00 95.00 78 GLU A CA 1
ATOM 631 C C . GLU A 1 78 ? 19.876 2.422 -3.202 1.00 95.00 78 GLU A C 1
ATOM 633 O O . GLU A 1 78 ? 20.660 2.622 -2.273 1.00 95.00 78 GLU A O 1
ATOM 638 N N . GLU A 1 79 ? 18.796 1.649 -3.054 1.00 95.56 79 GLU A N 1
ATOM 639 C CA . GLU A 1 79 ? 18.567 0.875 -1.840 1.00 95.56 79 GLU A CA 1
ATOM 640 C C . GLU A 1 79 ? 19.571 -0.284 -1.772 1.00 95.56 79 GLU A C 1
ATOM 642 O O . GLU A 1 79 ? 19.700 -1.116 -2.672 1.00 95.56 79 GLU A O 1
ATOM 647 N N . SER A 1 80 ? 20.301 -0.309 -0.661 1.00 94.06 80 SER A N 1
ATOM 648 C CA . SER A 1 80 ? 21.357 -1.276 -0.369 1.00 94.06 80 SER A CA 1
ATOM 649 C C . SER A 1 80 ? 20.834 -2.689 -0.112 1.00 94.06 80 SER A C 1
ATOM 651 O O . SER A 1 80 ? 21.525 -3.669 -0.395 1.00 94.06 80 SER A O 1
ATOM 653 N N . ARG A 1 81 ? 19.622 -2.802 0.439 1.00 92.31 81 ARG A N 1
ATOM 654 C CA . ARG A 1 81 ? 18.955 -4.075 0.709 1.00 92.31 81 ARG A CA 1
ATOM 655 C C . ARG A 1 81 ? 18.202 -4.509 -0.535 1.00 92.31 81 ARG A C 1
ATOM 657 O O . ARG A 1 81 ? 17.212 -3.890 -0.913 1.00 92.31 81 ARG A O 1
ATOM 664 N N . ILE A 1 82 ? 18.662 -5.582 -1.165 1.00 89.25 82 ILE A N 1
ATOM 665 C CA . ILE A 1 82 ? 18.130 -6.060 -2.448 1.00 89.25 82 ILE A CA 1
ATOM 666 C C . ILE A 1 82 ? 16.614 -6.291 -2.368 1.00 89.25 82 ILE A C 1
ATOM 668 O O . ILE A 1 82 ? 15.877 -5.888 -3.264 1.00 89.25 82 ILE A O 1
ATOM 672 N N . GLU A 1 83 ? 16.125 -6.847 -1.260 1.00 87.19 83 GLU A N 1
ATOM 673 C CA . GLU A 1 83 ? 14.702 -7.111 -1.032 1.00 87.19 83 GLU A CA 1
ATOM 674 C C . GLU A 1 83 ? 13.836 -5.842 -0.869 1.00 87.19 83 GLU A C 1
ATOM 676 O O . GLU A 1 83 ? 12.607 -5.914 -0.912 1.00 87.19 83 GLU A O 1
ATOM 681 N N . TRP A 1 84 ? 14.465 -4.670 -0.739 1.00 92.56 84 TRP A N 1
ATOM 682 C CA . TRP A 1 84 ? 13.829 -3.350 -0.659 1.00 92.56 84 TRP A CA 1
ATOM 683 C C . TRP A 1 84 ? 14.049 -2.493 -1.911 1.00 92.56 84 TRP A C 1
ATOM 685 O O . TRP A 1 84 ? 13.594 -1.349 -1.951 1.00 92.56 84 TRP A O 1
ATOM 695 N N . GLN A 1 85 ? 14.714 -3.015 -2.945 1.00 95.81 85 GLN A N 1
ATOM 696 C CA . GLN A 1 85 ? 14.881 -2.277 -4.198 1.00 95.81 85 GLN A CA 1
ATOM 697 C C . GLN A 1 85 ? 13.577 -2.161 -4.989 1.00 95.81 85 GLN A C 1
ATOM 699 O O . GLN A 1 85 ? 13.443 -1.241 -5.782 1.00 95.81 85 GLN A O 1
ATOM 704 N N . VAL A 1 86 ? 12.595 -3.039 -4.771 1.00 97.50 86 VAL A N 1
ATOM 705 C CA . VAL A 1 86 ? 11.223 -2.815 -5.250 1.00 97.50 86 VAL A CA 1
ATOM 706 C C . VAL A 1 86 ? 10.382 -2.320 -4.084 1.00 97.50 86 VAL A C 1
ATOM 708 O O . VAL A 1 86 ? 10.220 -3.019 -3.079 1.00 97.50 86 VAL A O 1
ATOM 711 N N . GLN A 1 87 ? 9.852 -1.109 -4.219 1.00 97.31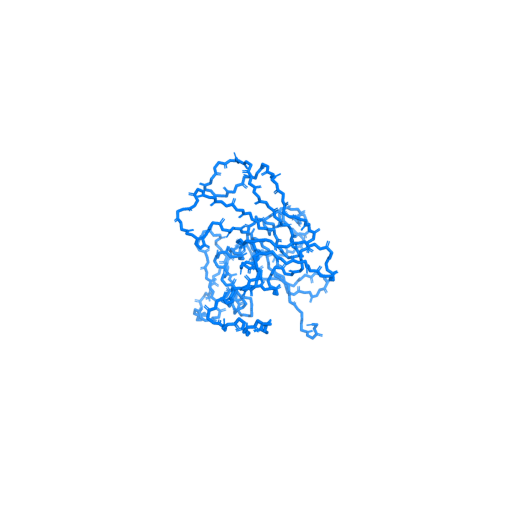 87 GLN A N 1
ATOM 712 C CA . GLN A 1 87 ? 9.059 -0.445 -3.189 1.00 97.31 87 GLN A CA 1
ATOM 713 C C . GLN A 1 87 ? 7.686 -0.077 -3.729 1.00 97.31 87 GLN A C 1
ATOM 715 O O . GLN A 1 87 ? 7.537 0.255 -4.898 1.00 97.31 87 GLN A O 1
ATOM 720 N N . THR A 1 88 ? 6.681 -0.092 -2.865 1.00 9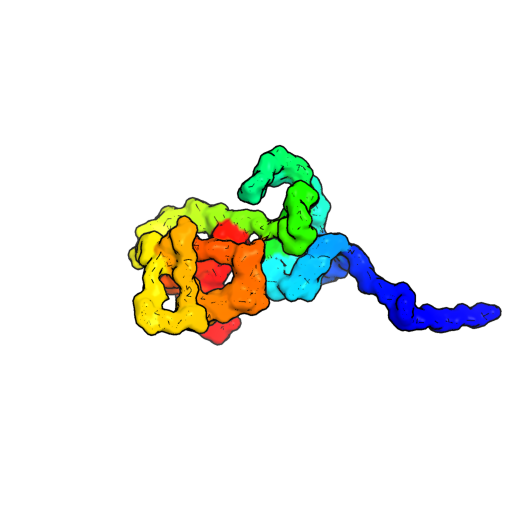7.56 88 THR A N 1
ATOM 721 C CA . THR A 1 88 ? 5.340 0.404 -3.184 1.00 97.56 88 THR A CA 1
ATOM 722 C C . THR A 1 88 ? 5.280 1.919 -2.993 1.00 97.56 88 THR A C 1
ATOM 724 O O . THR A 1 88 ? 5.718 2.432 -1.954 1.00 97.56 88 THR A O 1
ATOM 727 N N . LEU A 1 89 ? 4.691 2.627 -3.952 1.00 97.44 89 LEU A N 1
ATOM 728 C CA . LEU A 1 89 ? 4.391 4.053 -3.848 1.00 97.44 89 LEU A CA 1
ATOM 729 C C . LEU A 1 89 ? 3.392 4.336 -2.708 1.00 97.44 89 LEU A C 1
ATOM 731 O O . LEU A 1 89 ? 2.607 3.456 -2.344 1.00 97.44 89 LEU A O 1
ATOM 735 N N . PRO A 1 90 ? 3.401 5.548 -2.121 1.00 96.75 90 PRO A N 1
ATOM 736 C CA . PRO A 1 90 ? 2.572 5.897 -0.967 1.00 96.75 90 PRO A CA 1
ATOM 737 C C . PRO A 1 90 ? 1.110 6.212 -1.355 1.00 96.75 90 PRO A C 1
ATOM 739 O O . PRO A 1 90 ? 0.531 7.200 -0.906 1.00 96.75 90 PRO A O 1
ATOM 742 N N . LEU A 1 91 ? 0.484 5.367 -2.182 1.00 96.38 91 LEU A N 1
ATOM 743 C CA . LEU A 1 91 ? -0.861 5.616 -2.717 1.00 96.38 91 LEU A CA 1
ATOM 744 C C . LEU A 1 91 ? -1.945 5.650 -1.629 1.00 96.38 91 LEU A C 1
ATOM 746 O O . LEU A 1 91 ? -2.971 6.308 -1.792 1.00 96.38 91 LEU A O 1
ATOM 750 N N . GLY A 1 92 ? -1.727 4.969 -0.503 1.00 97.56 92 GLY A N 1
ATOM 751 C CA . GLY A 1 92 ? -2.624 5.032 0.651 1.00 97.56 92 GLY A CA 1
ATOM 752 C C . GLY A 1 92 ? -2.578 6.386 1.365 1.00 97.56 92 GLY A C 1
ATOM 753 O O . GLY A 1 92 ? -3.622 6.897 1.775 1.00 97.56 92 GLY A O 1
ATOM 754 N N . GLN A 1 93 ? -1.402 7.016 1.435 1.00 97.00 93 GLN A N 1
ATOM 755 C CA . GLN A 1 93 ? -1.268 8.395 1.899 1.00 97.00 93 GLN A CA 1
ATOM 756 C C . GLN A 1 93 ? -1.947 9.372 0.934 1.00 97.00 93 GLN A C 1
ATOM 758 O O . GLN A 1 93 ? -2.733 10.207 1.378 1.00 97.00 93 GLN A O 1
ATOM 763 N N . GLU A 1 94 ? -1.713 9.236 -0.372 1.00 96.50 94 GLU A N 1
ATOM 764 C CA . GLU A 1 94 ? -2.378 10.073 -1.380 1.00 96.50 94 GLU A CA 1
ATOM 765 C C . GLU A 1 94 ? -3.906 9.935 -1.310 1.00 96.50 94 GLU A C 1
ATOM 767 O O . GLU A 1 94 ? -4.636 10.924 -1.398 1.00 96.50 94 GLU A O 1
ATOM 772 N N . ALA A 1 95 ? -4.407 8.713 -1.097 1.00 97.50 95 ALA A N 1
ATOM 773 C CA . ALA A 1 95 ? -5.826 8.464 -0.885 1.00 97.50 95 ALA A CA 1
ATOM 774 C C . ALA A 1 95 ? -6.346 9.138 0.391 1.00 97.50 95 ALA A C 1
ATOM 776 O O . ALA A 1 95 ? -7.373 9.810 0.346 1.00 97.50 95 ALA A O 1
ATOM 777 N N . TYR A 1 96 ? -5.626 9.015 1.507 1.00 97.19 96 TYR A N 1
ATOM 778 C CA . TYR A 1 96 ? -5.994 9.655 2.770 1.00 97.19 96 TYR A CA 1
ATOM 779 C C . TYR A 1 96 ? -6.081 11.183 2.641 1.00 97.19 96 TYR A C 1
ATOM 781 O O . TYR A 1 96 ? -7.039 11.798 3.113 1.00 97.19 96 TYR A O 1
ATOM 789 N N . GLU A 1 97 ? -5.110 11.796 1.965 1.00 97.00 97 GLU A N 1
ATOM 790 C CA . GLU A 1 97 ? -5.067 13.241 1.726 1.00 97.00 97 GLU A CA 1
ATOM 791 C C . GLU A 1 97 ? -6.210 13.702 0.816 1.00 97.00 97 GLU A C 1
ATOM 793 O O . GLU A 1 97 ? -6.894 14.683 1.125 1.00 97.00 97 GLU A O 1
ATOM 798 N N . ARG A 1 98 ? -6.469 12.968 -0.272 1.00 97.38 98 ARG A N 1
ATOM 799 C CA . ARG A 1 98 ? -7.583 13.239 -1.191 1.00 97.38 98 ARG A CA 1
ATOM 800 C C . ARG A 1 98 ? -8.938 13.131 -0.491 1.00 97.38 98 ARG A C 1
ATOM 802 O O . ARG A 1 98 ? -9.813 13.969 -0.710 1.00 97.38 98 ARG A O 1
ATOM 809 N N . ASP A 1 99 ? -9.102 12.130 0.367 1.00 95.94 99 ASP A N 1
ATOM 810 C CA . ASP A 1 99 ? -10.385 11.795 0.986 1.00 95.94 99 ASP A CA 1
ATOM 811 C C . ASP A 1 99 ? -10.598 12.543 2.325 1.00 95.94 99 ASP A C 1
ATOM 813 O O . ASP A 1 99 ? -11.649 12.419 2.959 1.00 95.94 99 ASP A O 1
ATOM 81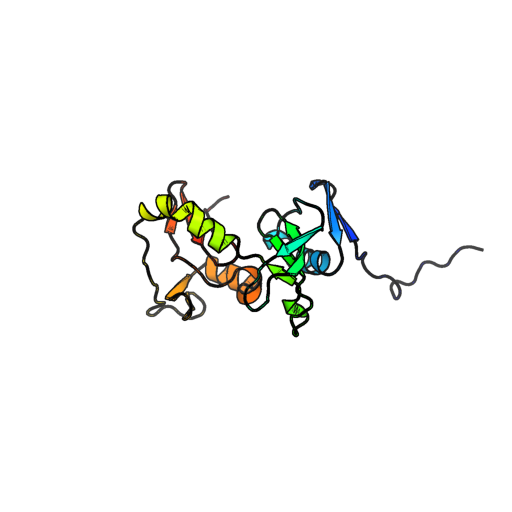7 N N . ALA A 1 100 ? -9.652 13.398 2.741 1.00 93.50 100 ALA A N 1
ATOM 818 C CA . ALA A 1 100 ? -9.629 14.077 4.041 1.00 93.50 100 ALA A CA 1
ATOM 819 C C . ALA A 1 100 ? -10.916 14.855 4.384 1.00 93.50 100 ALA A C 1
ATOM 821 O O . ALA A 1 100 ? -11.360 14.855 5.535 1.00 93.50 100 ALA A O 1
ATOM 822 N N . THR A 1 101 ? -11.551 15.506 3.401 1.00 93.31 101 THR A N 1
ATOM 823 C CA . THR A 1 101 ? -12.821 16.224 3.633 1.00 93.31 101 THR A CA 1
ATOM 824 C C . THR A 1 101 ? -13.964 15.265 3.956 1.00 93.31 101 THR A C 1
ATOM 826 O O . THR A 1 101 ? -14.740 15.527 4.875 1.00 93.31 101 THR A O 1
ATOM 829 N N . GLU A 1 102 ? -14.057 14.134 3.263 1.00 91.94 102 GLU A N 1
ATOM 830 C CA . GLU A 1 102 ? -15.064 13.114 3.564 1.00 91.94 102 GLU A CA 1
ATOM 831 C C . GLU A 1 102 ? -14.766 12.423 4.896 1.00 91.94 102 GLU A C 1
ATOM 833 O O . GLU A 1 102 ? -15.670 12.248 5.714 1.00 91.94 102 GLU A O 1
ATOM 838 N N . LEU A 1 103 ? -13.493 12.124 5.170 1.00 92.25 103 LEU A N 1
ATOM 839 C CA . LEU A 1 103 ? -13.053 11.531 6.434 1.00 92.25 103 LEU A CA 1
ATOM 840 C C . LEU A 1 103 ? -13.363 12.420 7.642 1.00 92.25 103 LEU A C 1
ATOM 842 O O . LEU A 1 103 ? -13.690 11.901 8.706 1.00 92.25 103 LEU A O 1
ATOM 846 N N . SER A 1 104 ? -13.366 13.747 7.476 1.00 90.69 104 SER A N 1
ATOM 847 C CA . SER A 1 104 ? -13.738 14.684 8.547 1.00 90.69 104 SER A CA 1
ATOM 848 C C . SER A 1 104 ? -15.187 14.540 9.037 1.00 90.69 104 SER A C 1
ATOM 850 O O . SER A 1 104 ? -15.510 14.995 10.135 1.00 90.69 104 SER A O 1
ATOM 852 N N . LYS A 1 105 ? -16.059 13.886 8.253 1.00 91.62 105 LYS A N 1
ATOM 853 C CA . LYS A 1 105 ? -17.445 13.574 8.640 1.00 91.62 105 LYS A CA 1
ATOM 854 C C . LYS A 1 105 ? -17.526 12.392 9.608 1.00 91.62 105 LYS A C 1
ATOM 856 O O . LYS A 1 105 ? -18.532 12.241 10.300 1.00 91.62 105 LYS A O 1
ATOM 861 N N . TYR A 1 106 ? -16.486 11.563 9.666 1.00 90.94 106 TYR A N 1
ATOM 862 C CA . TYR A 1 106 ? -16.377 10.463 10.614 1.00 90.94 106 TYR A CA 1
ATOM 863 C C . TYR A 1 106 ? -15.719 10.953 11.907 1.00 90.94 106 TYR A C 1
ATOM 865 O O . TYR A 1 106 ? -14.766 11.730 11.896 1.00 90.94 106 TYR A O 1
ATOM 873 N N . SER A 1 107 ? -16.191 10.459 13.052 1.00 87.88 107 SER A N 1
ATOM 874 C CA . SER A 1 107 ? -15.531 10.695 14.341 1.00 87.88 107 SER A CA 1
ATOM 875 C C . SER A 1 107 ? -14.415 9.665 14.549 1.00 87.88 107 SER A C 1
ATOM 877 O O . SER A 1 107 ? -14.549 8.735 15.341 1.00 87.88 107 SER A O 1
ATOM 879 N N . LEU A 1 108 ? -13.333 9.790 13.773 1.00 88.31 108 LEU A N 1
ATOM 880 C CA . LEU A 1 108 ? -12.191 8.876 13.849 1.00 88.31 108 LEU A CA 1
ATOM 881 C C . LEU A 1 108 ? -11.291 9.218 15.044 1.00 88.31 108 LEU A C 1
ATOM 883 O O . LEU A 1 108 ? -10.968 10.395 15.251 1.00 88.31 108 LEU A O 1
ATOM 887 N N . PRO A 1 109 ? -10.821 8.220 15.813 1.00 88.06 109 PRO A N 1
ATOM 888 C CA . PRO A 1 109 ? -9.753 8.448 16.772 1.00 88.06 109 PRO A CA 1
ATOM 889 C C . PRO A 1 109 ? -8.492 8.943 16.051 1.00 88.06 109 PRO A C 1
ATOM 891 O O . PRO A 1 109 ? -8.047 8.355 15.069 1.00 88.06 109 PRO A O 1
ATOM 894 N N . LYS A 1 110 ? -7.900 10.027 16.562 1.00 83.38 110 LYS A N 1
ATOM 895 C CA . LYS A 1 110 ? -6.642 10.588 16.034 1.00 83.38 110 LYS A CA 1
ATOM 896 C C . LYS A 1 110 ? -5.403 9.797 16.454 1.00 83.38 110 LYS A C 1
ATOM 898 O O . LYS A 1 110 ? -4.325 10.043 15.934 1.00 83.38 110 LYS A O 1
ATOM 903 N N . SER A 1 111 ? -5.549 8.904 17.425 1.00 87.06 111 SER A N 1
ATOM 904 C CA . SER A 1 111 ? -4.516 7.980 17.867 1.00 87.06 111 SER A CA 1
ATOM 905 C C . SER A 1 111 ? -5.151 6.740 18.485 1.00 87.06 111 SER A C 1
ATOM 907 O O . SER A 1 111 ? -6.290 6.782 18.966 1.00 87.06 111 SER A O 1
ATOM 909 N N . GLY A 1 112 ? -4.403 5.641 18.476 1.00 89.00 112 GLY A N 1
ATOM 910 C CA . GLY A 1 112 ? -4.824 4.350 19.003 1.00 89.00 112 GLY A CA 1
ATOM 911 C C . GLY A 1 112 ? -3.875 3.817 20.074 1.00 89.00 112 GLY A C 1
ATOM 912 O O . GLY A 1 112 ? -2.684 4.115 20.095 1.00 89.00 112 GLY A O 1
ATOM 913 N N . SER A 1 113 ? -4.406 2.980 20.966 1.00 93.25 113 SER A N 1
ATOM 914 C CA . SER A 1 113 ? -3.614 2.149 21.879 1.00 93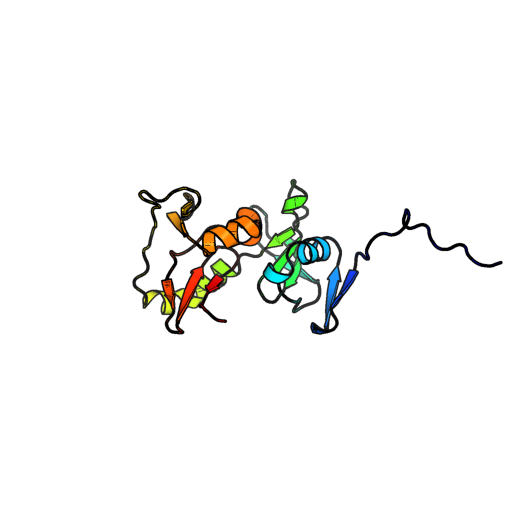.25 113 SER A CA 1
ATOM 915 C C . SER A 1 113 ? -4.198 0.746 21.940 1.00 93.25 113 SER A C 1
ATOM 917 O O . SER A 1 113 ? -5.421 0.585 21.990 1.00 93.25 113 SER A O 1
ATOM 919 N N . CYS A 1 114 ? -3.329 -0.263 21.974 1.00 96.00 114 CYS A N 1
ATOM 920 C CA . CYS A 1 114 ? -3.740 -1.656 22.133 1.00 96.00 114 CYS A CA 1
ATOM 921 C C . CYS A 1 114 ? -4.329 -1.959 23.515 1.00 96.00 114 CYS A C 1
ATOM 923 O O . CYS A 1 114 ? -4.996 -2.979 23.676 1.00 96.00 114 CYS A O 1
ATOM 925 N N . GLY A 1 115 ? -4.133 -1.083 24.507 1.00 94.31 115 GLY A N 1
ATOM 926 C CA . GLY A 1 115 ? -4.631 -1.301 25.863 1.00 94.31 115 GLY A CA 1
ATOM 927 C C . GLY A 1 115 ? -4.140 -2.638 26.420 1.00 94.31 115 GLY A C 1
ATOM 928 O O . GLY A 1 115 ? -2.939 -2.851 26.551 1.00 94.31 115 GLY A O 1
ATOM 929 N N . THR A 1 116 ? -5.074 -3.538 26.732 1.00 95.38 116 THR A N 1
ATOM 930 C CA . THR A 1 116 ? -4.792 -4.881 27.267 1.00 95.38 116 THR A CA 1
ATOM 931 C C . THR A 1 116 ? -4.837 -5.989 26.210 1.00 95.38 116 THR A C 1
ATOM 933 O O . THR A 1 116 ? -4.779 -7.164 26.570 1.00 95.38 116 THR A O 1
ATOM 936 N N . LEU A 1 117 ? -5.002 -5.652 24.925 1.00 95.31 117 LEU A N 1
ATOM 937 C CA . LEU A 1 117 ? -5.002 -6.634 23.837 1.00 95.31 117 LEU A CA 1
ATOM 938 C C . LEU A 1 117 ? -3.610 -7.259 23.677 1.00 95.31 117 LEU A C 1
ATOM 940 O O . LEU A 1 117 ? -2.593 -6.590 23.865 1.00 95.31 117 LEU A O 1
ATOM 944 N N . SER A 1 118 ? -3.562 -8.539 23.304 1.00 96.31 118 SER A N 1
ATOM 945 C CA . SER A 1 118 ? -2.3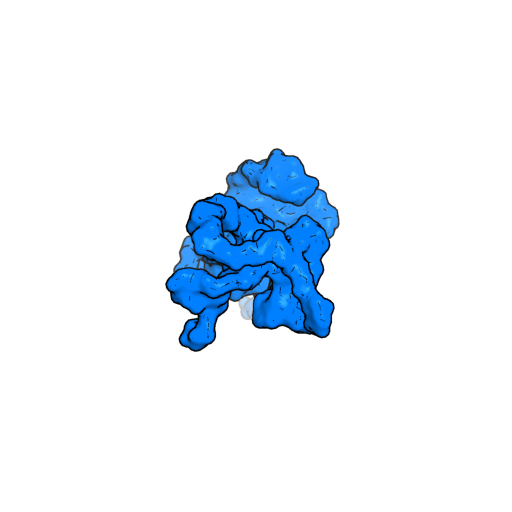05 -9.218 22.992 1.00 96.31 118 SER A CA 1
ATOM 946 C C . SER A 1 118 ? -1.703 -8.705 21.681 1.00 96.31 118 SER A C 1
ATOM 948 O O . SER A 1 118 ? -2.405 -8.210 20.797 1.00 96.31 118 SER A O 1
ATOM 950 N N . SER A 1 119 ? -0.394 -8.907 21.518 1.00 93.69 119 SER A N 1
ATOM 951 C CA . SER A 1 119 ? 0.339 -8.553 20.295 1.00 93.69 119 SER A CA 1
ATOM 952 C C . SER A 1 119 ? -0.138 -9.301 19.044 1.00 93.69 119 SER A C 1
ATOM 954 O O . SER A 1 119 ? 0.091 -8.835 17.934 1.00 93.69 119 SER A O 1
ATOM 956 N N . SER A 1 120 ? -0.816 -10.440 19.209 1.00 95.69 120 SER A N 1
ATOM 957 C CA . SER A 1 120 ? -1.444 -11.189 18.113 1.00 95.69 120 SER A CA 1
ATOM 958 C C . SER A 1 120 ? -2.734 -10.545 17.596 1.00 95.69 120 SER A C 1
ATOM 960 O O . SER A 1 120 ? -3.201 -10.904 16.525 1.00 95.69 120 SER A O 1
ATOM 962 N N . THR A 1 121 ? -3.340 -9.636 18.362 1.00 97.50 121 THR A N 1
ATOM 963 C CA . THR A 1 121 ? -4.649 -9.036 18.051 1.00 97.50 121 THR A CA 1
ATOM 964 C C . THR A 1 121 ? -4.558 -7.532 17.840 1.00 97.50 121 THR A C 1
ATOM 966 O O . THR A 1 121 ? -5.428 -6.956 17.192 1.00 97.50 121 THR A O 1
ATOM 969 N N . CYS A 1 122 ? -3.522 -6.879 18.364 1.00 97.94 122 CYS A N 1
ATOM 970 C CA . CYS A 1 122 ? -3.276 -5.467 18.135 1.00 97.94 122 CYS A CA 1
ATOM 971 C C . CYS A 1 122 ? -1.782 -5.167 18.050 1.00 97.94 122 CYS A C 1
ATOM 973 O O . CYS A 1 122 ? -0.993 -5.615 18.884 1.00 97.94 122 CYS A O 1
ATOM 975 N N . LYS A 1 123 ? -1.419 -4.331 17.080 1.00 98.06 123 LYS A N 1
ATOM 976 C CA . LYS A 1 123 ? -0.081 -3.765 16.938 1.00 98.06 123 LYS A CA 1
ATOM 977 C C . LYS A 1 123 ? -0.169 -2.247 16.919 1.00 98.06 123 LYS A C 1
ATOM 979 O O . LYS A 1 123 ? -0.887 -1.684 16.098 1.00 98.06 123 LYS A O 1
ATOM 984 N N . ALA A 1 124 ? 0.563 -1.598 17.820 1.00 97.44 124 ALA A N 1
ATOM 985 C CA . ALA A 1 124 ? 0.718 -0.149 17.836 1.00 97.44 124 ALA A CA 1
ATOM 986 C C . ALA A 1 124 ? 1.926 0.273 16.994 1.00 97.44 124 ALA A C 1
ATOM 988 O O . ALA A 1 124 ? 2.946 -0.418 16.974 1.00 97.44 124 ALA A O 1
ATOM 989 N N . PHE A 1 125 ? 1.795 1.408 16.315 1.00 97.19 125 PHE A N 1
ATOM 990 C CA . PHE A 1 125 ? 2.830 1.996 15.476 1.00 97.19 125 PHE A CA 1
ATOM 991 C C . PHE A 1 125 ? 3.235 3.339 16.065 1.00 97.19 125 PHE A C 1
ATOM 993 O O . PHE A 1 125 ? 2.466 4.300 16.046 1.00 97.19 125 PHE A O 1
ATOM 1000 N N . ASP A 1 126 ? 4.448 3.404 16.609 1.00 94.38 126 ASP A N 1
ATOM 1001 C CA . ASP A 1 126 ? 4.918 4.595 17.312 1.00 94.38 126 ASP A CA 1
ATOM 1002 C C . ASP A 1 126 ? 5.099 5.801 16.391 1.00 94.38 126 ASP A C 1
ATOM 1004 O O . ASP A 1 126 ? 4.864 6.924 16.835 1.00 94.38 126 ASP A O 1
ATOM 1008 N N . ASP A 1 127 ? 5.458 5.589 15.128 1.00 93.19 127 ASP A N 1
ATOM 1009 C CA . ASP A 1 127 ? 5.715 6.682 14.187 1.00 93.19 127 ASP A CA 1
ATOM 1010 C C . ASP A 1 127 ? 4.428 7.406 13.781 1.00 93.19 127 ASP A C 1
ATOM 1012 O O . ASP A 1 127 ? 4.420 8.626 13.633 1.00 93.19 127 ASP A O 1
ATOM 1016 N N . THR A 1 128 ? 3.323 6.666 13.648 1.00 96.25 128 THR A N 1
ATOM 1017 C CA . THR A 1 128 ? 2.029 7.218 13.221 1.00 96.25 128 THR A CA 1
ATOM 1018 C C . THR A 1 128 ? 1.024 7.364 14.360 1.00 96.25 128 THR A C 1
ATOM 1020 O O . THR A 1 128 ? -0.011 7.992 14.180 1.00 96.25 128 THR A O 1
ATOM 1023 N N . LYS A 1 129 ? 1.326 6.834 15.552 1.00 96.88 129 LYS A N 1
ATOM 1024 C CA . LYS A 1 129 ? 0.444 6.825 16.736 1.00 96.88 129 LYS A CA 1
ATOM 1025 C C . LYS A 1 129 ? -0.899 6.125 16.505 1.00 96.88 129 LYS A C 1
ATOM 1027 O O . LYS A 1 129 ? -1.872 6.411 17.203 1.00 96.88 129 LYS A O 1
ATOM 1032 N N . HIS A 1 130 ? -0.921 5.165 15.588 1.00 98.06 130 HIS A N 1
ATOM 1033 C CA . HIS A 1 130 ? -2.099 4.383 15.226 1.00 98.06 130 HIS A CA 1
ATOM 1034 C C . HIS A 1 130 ? -1.941 2.900 15.562 1.00 98.06 130 HIS A C 1
ATOM 1036 O O . HIS A 1 130 ? -0.838 2.423 15.851 1.00 98.06 130 HIS A O 1
ATOM 1042 N N . THR A 1 131 ? -3.049 2.159 15.535 1.00 98.25 131 THR A N 1
ATOM 1043 C CA . THR A 1 131 ? -3.037 0.702 15.717 1.00 98.25 131 THR A CA 1
ATOM 1044 C C . THR A 1 131 ? -3.627 -0.049 14.532 1.00 98.25 131 THR A C 1
ATOM 1046 O O . THR A 1 131 ? -4.500 0.459 13.842 1.00 98.25 131 THR A O 1
ATOM 1049 N N . VAL A 1 132 ? -3.172 -1.281 14.320 1.00 98.31 132 VAL A N 1
ATOM 1050 C CA . VAL A 1 132 ? -3.792 -2.254 13.404 1.00 98.31 132 VAL A CA 1
ATOM 1051 C C . VAL A 1 132 ? -4.300 -3.414 14.243 1.00 98.31 132 VAL A C 1
ATOM 1053 O O . VAL A 1 132 ? -3.572 -3.868 15.139 1.00 98.31 132 VAL A O 1
ATOM 1056 N N . ARG A 1 133 ? -5.532 -3.879 14.011 1.00 97.38 133 ARG A N 1
ATOM 1057 C CA . ARG A 1 133 ? -6.169 -4.886 14.866 1.00 97.38 133 ARG A CA 1
ATOM 1058 C C . ARG A 1 133 ? -6.792 -6.022 14.066 1.00 97.38 133 ARG A C 1
ATOM 1060 O O . ARG A 1 133 ? -7.021 -5.926 12.866 1.00 97.38 133 ARG A O 1
ATOM 1067 N N . ASN A 1 134 ? -7.085 -7.112 14.772 1.00 95.69 134 ASN A N 1
ATOM 1068 C CA . ASN A 1 134 ? -7.925 -8.212 14.292 1.00 95.69 134 ASN A CA 1
ATOM 1069 C C . ASN A 1 134 ? -7.528 -8.693 12.877 1.00 95.69 134 ASN A C 1
ATOM 1071 O O . ASN A 1 134 ? -6.350 -8.936 12.624 1.00 95.69 134 ASN A O 1
ATOM 1075 N N . GLY A 1 135 ? -8.498 -8.813 11.964 1.00 96.06 135 GLY A N 1
ATOM 1076 C CA . GLY A 1 135 ? -8.277 -9.307 10.604 1.00 96.06 135 GLY A CA 1
ATOM 1077 C C . GLY A 1 135 ? -7.368 -8.418 9.752 1.00 96.06 135 GLY A C 1
ATOM 1078 O O . GLY A 1 135 ? -6.631 -8.934 8.921 1.00 96.06 135 GLY A O 1
ATOM 1079 N N . PHE A 1 136 ? -7.334 -7.100 9.978 1.00 98.00 136 PHE A N 1
ATOM 1080 C CA . PHE A 1 136 ? -6.356 -6.252 9.290 1.00 98.00 136 PHE A CA 1
ATOM 1081 C C . PHE A 1 136 ? -4.938 -6.490 9.800 1.00 98.00 136 PHE A C 1
ATOM 1083 O O . PHE A 1 136 ? -4.000 -6.420 9.012 1.00 98.00 136 PHE A O 1
ATOM 1090 N N . LEU A 1 137 ? -4.759 -6.822 11.082 1.00 98.25 137 LEU A N 1
ATOM 1091 C CA . LEU A 1 137 ? -3.444 -7.191 11.605 1.00 98.25 137 LEU A CA 1
ATOM 1092 C C . LEU A 1 137 ? -2.983 -8.544 11.060 1.00 98.25 137 LEU A C 1
ATOM 1094 O O . LEU A 1 137 ? -1.811 -8.690 10.725 1.00 98.25 137 LEU A O 1
ATOM 1098 N N . GLU A 1 138 ? -3.890 -9.515 10.967 1.00 97.44 138 GLU A N 1
ATOM 1099 C CA . GLU A 1 138 ? -3.627 -10.808 10.328 1.00 97.44 138 GLU A CA 1
ATOM 1100 C C . GLU A 1 138 ? -3.180 -10.606 8.876 1.00 97.44 138 GLU A C 1
ATOM 1102 O O . GLU A 1 138 ? -2.044 -10.942 8.542 1.00 97.44 138 GLU A O 1
ATOM 1107 N N . TYR A 1 139 ? -3.988 -9.905 8.074 1.00 97.12 139 TYR A N 1
ATOM 1108 C CA . TYR A 1 139 ? -3.663 -9.600 6.680 1.00 97.12 139 TYR A CA 1
ATOM 1109 C C . TYR A 1 139 ? -2.326 -8.859 6.538 1.00 97.12 139 TYR A C 1
ATOM 1111 O O . TYR A 1 139 ? -1.506 -9.199 5.686 1.00 97.12 139 TYR A O 1
ATOM 1119 N N . TRP A 1 140 ? -2.070 -7.873 7.404 1.00 98.00 140 TRP A N 1
ATOM 1120 C CA . TRP A 1 140 ? -0.819 -7.116 7.411 1.00 98.00 140 TRP A CA 1
ATOM 1121 C C . TRP A 1 140 ? 0.397 -8.005 7.698 1.00 98.00 140 TRP A C 1
ATOM 1123 O O . TRP A 1 140 ? 1.445 -7.835 7.075 1.00 98.00 140 TRP A O 1
ATOM 1133 N N . ASN A 1 141 ? 0.281 -8.959 8.624 1.00 97.31 141 ASN A N 1
ATOM 1134 C CA . ASN A 1 141 ? 1.377 -9.872 8.954 1.00 97.31 141 ASN A CA 1
ATOM 1135 C C . ASN A 1 141 ? 1.646 -10.887 7.833 1.00 97.31 141 ASN A C 1
ATOM 1137 O O . ASN A 1 141 ? 2.802 -11.242 7.612 1.00 97.31 141 ASN A O 1
ATOM 1141 N N . GLU A 1 142 ? 0.608 -11.335 7.128 1.00 96.25 142 GLU A N 1
ATOM 1142 C CA . GLU A 1 142 ? 0.719 -12.318 6.042 1.00 96.25 142 GLU A CA 1
ATOM 1143 C C . GLU A 1 142 ? 1.304 -11.731 4.749 1.00 96.25 142 GLU A C 1
ATOM 1145 O O . GLU A 1 142 ? 1.972 -12.438 3.996 1.00 96.25 142 GLU A O 1
ATOM 1150 N N . HIS A 1 143 ? 1.120 -10.429 4.512 1.00 96.12 143 HIS A N 1
ATOM 1151 C CA . HIS A 1 143 ? 1.457 -9.769 3.243 1.00 96.12 143 HIS A CA 1
ATOM 1152 C C . HIS A 1 143 ? 2.659 -8.821 3.331 1.00 96.12 143 HIS A C 1
ATOM 1154 O O . HIS A 1 143 ? 2.696 -7.794 2.653 1.00 96.12 143 HIS A O 1
ATOM 1160 N N . ASP A 1 144 ? 3.643 -9.143 4.178 1.00 95.81 144 ASP A N 1
ATOM 1161 C CA . ASP A 1 144 ? 4.849 -8.322 4.379 1.00 95.81 144 ASP A CA 1
ATOM 1162 C C . ASP A 1 144 ? 4.500 -6.844 4.644 1.00 95.81 144 ASP A C 1
ATOM 1164 O O . ASP A 1 144 ? 4.996 -5.902 4.012 1.00 95.81 144 ASP A O 1
ATOM 1168 N N . GLY A 1 145 ? 3.562 -6.631 5.570 1.00 96.31 145 GLY A N 1
ATOM 1169 C CA . GLY A 1 145 ? 2.890 -5.350 5.726 1.00 96.31 145 GLY A CA 1
ATOM 1170 C C . GLY A 1 145 ? 3.819 -4.197 6.086 1.00 96.31 145 GLY A C 1
ATOM 1171 O O . GLY A 1 145 ? 3.506 -3.056 5.769 1.00 96.31 145 GLY A O 1
ATOM 1172 N N . ALA A 1 146 ? 4.997 -4.450 6.666 1.00 94.81 146 ALA A N 1
ATOM 1173 C CA . ALA A 1 146 ? 5.985 -3.394 6.894 1.00 94.81 146 ALA A CA 1
ATOM 1174 C C . ALA A 1 146 ? 6.488 -2.807 5.570 1.00 94.81 146 ALA A C 1
ATOM 1176 O O . ALA A 1 146 ? 6.606 -1.586 5.424 1.00 94.81 146 ALA A O 1
ATOM 1177 N N . ARG A 1 147 ? 6.773 -3.675 4.597 1.00 94.69 147 ARG A N 1
ATOM 1178 C CA . ARG A 1 147 ? 7.362 -3.288 3.319 1.00 94.69 147 ARG A CA 1
ATOM 1179 C C . ARG A 1 147 ? 6.315 -2.942 2.270 1.00 94.69 147 ARG A C 1
ATOM 1181 O O . ARG A 1 147 ? 6.565 -2.011 1.512 1.00 94.69 147 ARG A O 1
ATOM 1188 N N . LEU A 1 148 ? 5.165 -3.611 2.226 1.00 96.81 148 LEU A N 1
ATOM 1189 C CA . LEU A 1 148 ? 4.209 -3.453 1.118 1.00 96.81 148 LEU A CA 1
ATOM 1190 C C . LEU A 1 148 ? 2.949 -2.650 1.472 1.00 96.81 148 LEU A C 1
ATOM 1192 O O . LEU A 1 148 ? 2.396 -1.979 0.609 1.00 96.81 148 LEU A O 1
ATOM 1196 N N . ILE A 1 149 ? 2.528 -2.642 2.739 1.00 98.00 149 ILE A N 1
ATOM 1197 C CA . ILE A 1 149 ? 1.300 -1.948 3.187 1.00 98.00 149 ILE A CA 1
ATOM 1198 C C . ILE A 1 149 ? 1.641 -0.637 3.920 1.00 98.00 149 ILE A C 1
ATOM 1200 O O . ILE A 1 149 ? 1.002 0.401 3.732 1.00 98.00 149 ILE A O 1
ATOM 1204 N N . GLY A 1 150 ? 2.709 -0.660 4.716 1.00 97.25 150 GLY A N 1
ATOM 1205 C CA . GLY A 1 150 ? 3.181 0.438 5.551 1.00 97.25 150 GLY A CA 1
ATOM 1206 C C . GLY A 1 150 ? 2.430 0.571 6.875 1.00 97.25 150 GLY A C 1
ATOM 1207 O O . GLY A 1 150 ? 1.632 -0.286 7.265 1.00 97.25 150 GLY A O 1
ATOM 1208 N N . SER A 1 151 ? 2.725 1.652 7.592 1.00 97.94 151 SER A N 1
ATOM 1209 C CA . SER A 1 151 ? 2.080 1.978 8.866 1.00 97.94 151 SER A CA 1
ATOM 1210 C C . SER A 1 151 ? 0.656 2.515 8.654 1.00 97.94 151 SER A C 1
ATOM 1212 O O . SER A 1 151 ? 0.396 3.162 7.635 1.00 97.94 151 SER A O 1
ATOM 1214 N N . PRO A 1 152 ? -0.270 2.293 9.603 1.00 98.50 152 PRO A N 1
ATOM 1215 C CA . PRO A 1 152 ? -1.613 2.870 9.556 1.00 98.50 152 PRO A CA 1
ATOM 1216 C C . PRO A 1 152 ? -1.583 4.400 9.686 1.00 98.50 152 PRO A C 1
ATOM 1218 O O . PRO A 1 152 ? -0.777 4.951 10.440 1.00 98.50 152 PRO A O 1
ATOM 1221 N N . LEU A 1 153 ? -2.495 5.066 8.979 1.00 97.94 153 LEU A N 1
ATOM 1222 C CA . LEU A 1 153 ? -2.736 6.517 8.991 1.00 97.94 153 LEU A CA 1
ATOM 1223 C C . LEU A 1 153 ? -4.051 6.896 9.690 1.00 97.94 153 LEU A C 1
ATOM 1225 O O . LEU A 1 153 ? -4.312 8.070 9.937 1.00 97.94 153 LEU A O 1
ATOM 1229 N N . THR A 1 154 ? -4.893 5.906 9.980 1.00 97.69 154 THR A N 1
ATOM 1230 C CA . THR A 1 154 ? -6.137 6.045 10.743 1.00 97.69 154 THR A CA 1
ATOM 1231 C C . THR A 1 154 ? -6.305 4.841 11.662 1.00 97.69 154 THR A C 1
ATOM 1233 O O . THR A 1 154 ? -5.630 3.827 11.490 1.00 97.69 154 THR A O 1
ATOM 1236 N N . GLU A 1 155 ? -7.256 4.896 12.594 1.00 97.06 155 GLU A N 1
ATOM 1237 C CA . GLU A 1 155 ? -7.838 3.663 13.142 1.00 97.06 155 GLU A CA 1
ATOM 1238 C C . GLU A 1 155 ? -8.821 3.030 12.139 1.00 97.06 155 GLU A C 1
ATOM 1240 O O . GLU A 1 155 ? -9.236 3.672 11.168 1.00 97.06 155 GLU A O 1
ATOM 1245 N N . GLU A 1 156 ? -9.204 1.776 12.385 1.00 95.31 156 GLU A N 1
ATOM 1246 C CA . GLU A 1 156 ? -10.304 1.101 11.686 1.00 95.31 156 GLU A CA 1
ATOM 1247 C C . GLU A 1 156 ? -11.640 1.814 11.932 1.00 95.31 156 GLU A C 1
ATOM 1249 O O . GLU A 1 156 ? -11.966 2.180 13.066 1.00 95.31 156 GLU A O 1
ATOM 1254 N N . PHE A 1 157 ? -12.449 1.975 10.884 1.00 95.12 157 PHE A N 1
ATOM 1255 C CA . PHE A 1 157 ? -13.782 2.568 10.994 1.00 95.12 157 PHE A CA 1
ATOM 1256 C C . PHE A 1 157 ? -14.771 1.991 9.985 1.00 95.12 157 PHE A C 1
ATOM 1258 O O . PHE A 1 157 ? -14.392 1.510 8.922 1.00 95.12 157 PHE A O 1
ATOM 1265 N N . LEU A 1 158 ? -16.064 2.079 10.301 1.00 94.50 158 LEU A N 1
ATOM 1266 C CA . LEU A 1 158 ? -17.128 1.702 9.375 1.00 94.50 158 LEU A CA 1
ATOM 1267 C C . LEU A 1 158 ? -17.419 2.865 8.418 1.00 94.50 158 LEU A C 1
ATOM 1269 O O . LEU A 1 158 ? -17.909 3.913 8.839 1.00 94.50 158 LEU A O 1
ATOM 1273 N N . SER A 1 159 ? -17.116 2.672 7.138 1.00 93.56 159 SER A N 1
ATOM 1274 C CA . SER A 1 159 ? -17.450 3.598 6.054 1.00 93.56 159 SER A CA 1
ATOM 1275 C C . SER A 1 159 ? -18.955 3.600 5.763 1.00 93.56 159 SER A C 1
ATOM 1277 O O . SER A 1 159 ? -19.666 2.639 6.063 1.00 93.56 159 SER A O 1
ATOM 1279 N N . SER A 1 160 ? -19.457 4.675 5.156 1.00 91.12 160 SER A N 1
ATOM 1280 C CA . SER A 1 160 ? -20.881 4.876 4.849 1.00 91.12 160 SER A CA 1
ATOM 1281 C C . SER A 1 160 ? -21.476 3.828 3.901 1.00 91.12 160 SER A C 1
ATOM 1283 O O . SER A 1 160 ? -22.681 3.592 3.931 1.00 91.12 160 SER A O 1
ATOM 1285 N N . ASP A 1 161 ? -20.648 3.164 3.098 1.00 91.88 161 ASP A N 1
ATOM 1286 C CA . ASP A 1 161 ? -21.026 2.047 2.223 1.00 91.88 161 ASP A CA 1
ATOM 1287 C C . ASP A 1 161 ? -20.960 0.664 2.911 1.00 91.88 161 ASP A C 1
ATOM 1289 O O . ASP A 1 161 ? -21.210 -0.386 2.300 1.00 91.88 161 ASP A O 1
ATOM 1293 N N . GLY A 1 162 ? -20.688 0.659 4.216 1.00 92.75 162 GLY A N 1
ATOM 1294 C CA . GLY A 1 162 ? -20.749 -0.517 5.074 1.00 92.75 162 GLY A CA 1
ATOM 1295 C C . GLY A 1 162 ? -19.491 -1.381 5.064 1.00 92.75 162 GLY A C 1
ATOM 1296 O O . GLY A 1 162 ? -19.570 -2.533 5.486 1.00 92.75 162 GLY A O 1
ATOM 1297 N N . TYR A 1 163 ? -18.359 -0.864 4.582 1.00 96.44 163 TYR A N 1
ATOM 1298 C CA . TYR A 1 163 ? -17.057 -1.522 4.713 1.00 96.44 163 TYR A CA 1
ATOM 1299 C C . TYR A 1 163 ? -16.333 -1.046 5.971 1.00 96.44 163 TYR A C 1
ATOM 1301 O O . TYR A 1 163 ? -16.281 0.155 6.242 1.00 96.44 163 TYR A O 1
ATOM 1309 N N . THR A 1 164 ? -15.723 -1.969 6.709 1.00 96.31 164 THR A N 1
ATOM 1310 C CA . THR A 1 164 ? -14.649 -1.623 7.642 1.00 96.31 164 THR A CA 1
ATOM 1311 C C . THR A 1 164 ? -13.452 -1.185 6.813 1.00 96.31 164 THR A C 1
ATOM 1313 O O . THR A 1 164 ? -13.013 -1.933 5.946 1.00 96.31 164 THR A O 1
ATOM 1316 N N . THR A 1 165 ? -12.939 0.013 7.057 1.00 97.38 165 THR A N 1
ATOM 1317 C CA . THR A 1 165 ? -11.875 0.635 6.268 1.00 97.38 165 THR A CA 1
ATOM 1318 C C . THR A 1 165 ? -10.768 1.124 7.192 1.00 97.38 165 THR A C 1
ATOM 1320 O O . THR A 1 165 ? -11.038 1.626 8.286 1.00 97.38 165 THR A O 1
ATOM 1323 N N . GLN A 1 166 ? -9.523 1.008 6.742 1.00 98.31 166 GLN A N 1
ATOM 1324 C CA . GLN A 1 166 ? -8.370 1.637 7.377 1.00 98.31 166 GLN A CA 1
ATOM 1325 C C . GLN A 1 166 ? -7.375 2.095 6.308 1.00 98.31 166 GLN A C 1
ATOM 1327 O O . GLN A 1 166 ? -7.061 1.353 5.375 1.00 98.31 166 GLN A O 1
ATOM 1332 N N . TYR A 1 167 ? -6.883 3.325 6.448 1.00 98.31 167 TYR A N 1
ATOM 1333 C CA . TYR A 1 167 ? -5.858 3.874 5.564 1.00 98.31 167 TYR A CA 1
ATOM 1334 C C . TYR A 1 167 ? -4.476 3.516 6.103 1.00 98.31 167 TYR A C 1
ATOM 1336 O O . TYR A 1 167 ? -4.216 3.652 7.301 1.00 98.31 167 TYR A O 1
ATOM 1344 N N . PHE A 1 168 ? -3.586 3.100 5.212 1.00 98.62 168 PHE A N 1
ATOM 1345 C CA . PHE A 1 168 ? -2.171 2.860 5.476 1.00 98.62 168 PHE A CA 1
ATOM 1346 C C . PHE A 1 168 ? -1.328 3.754 4.570 1.00 98.62 168 PHE A C 1
ATOM 1348 O O . PHE A 1 168 ? -1.843 4.386 3.653 1.00 98.62 168 PHE A O 1
ATOM 1355 N N . GLN A 1 169 ? -0.019 3.814 4.805 1.00 98.06 169 GLN A N 1
ATOM 1356 C CA . GLN A 1 169 ? 0.882 4.620 3.975 1.00 98.06 169 GLN A CA 1
ATOM 1357 C C . GLN A 1 169 ? 0.823 4.245 2.487 1.00 98.06 169 GLN A C 1
ATOM 1359 O O . GLN A 1 169 ? 0.906 5.132 1.643 1.00 98.06 169 GLN A O 1
ATOM 1364 N N . LYS A 1 170 ? 0.686 2.956 2.149 1.00 97.69 170 LYS A N 1
ATOM 1365 C CA . LYS A 1 170 ? 0.824 2.475 0.761 1.00 97.69 170 LYS A CA 1
ATOM 1366 C C . LYS A 1 170 ? -0.478 1.998 0.130 1.00 97.69 170 LYS A C 1
ATOM 1368 O O . LYS A 1 170 ? -0.577 2.009 -1.089 1.00 97.69 170 LYS A O 1
ATOM 1373 N N . MET A 1 171 ? -1.496 1.673 0.927 1.00 97.56 171 MET A N 1
ATOM 1374 C CA . MET A 1 171 ? -2.812 1.285 0.413 1.00 97.56 171 MET A CA 1
ATOM 1375 C C . MET A 1 171 ? -3.947 1.563 1.406 1.00 97.56 171 MET A C 1
ATOM 1377 O O . MET A 1 171 ? -3.718 1.993 2.536 1.00 97.56 171 MET A O 1
ATOM 1381 N N . VAL A 1 172 ? -5.181 1.276 0.990 1.00 98.00 172 VAL A N 1
ATOM 1382 C CA . VAL A 1 172 ? -6.372 1.292 1.846 1.00 98.00 172 VAL A CA 1
ATOM 1383 C C . VAL A 1 172 ? -6.902 -0.133 1.958 1.00 98.00 172 VAL A C 1
ATOM 1385 O O . VAL A 1 172 ? -7.241 -0.736 0.942 1.00 98.00 172 VAL A O 1
ATOM 1388 N N . LEU A 1 173 ? -6.997 -0.669 3.176 1.00 97.69 173 LEU A N 1
ATOM 1389 C CA . LEU A 1 173 ? -7.643 -1.963 3.403 1.00 97.69 173 LEU A CA 1
ATOM 1390 C C . LEU A 1 173 ? -9.124 -1.757 3.683 1.00 97.69 173 LEU A C 1
ATOM 1392 O O . LEU A 1 173 ? -9.514 -0.862 4.439 1.00 97.69 173 LEU A O 1
ATOM 1396 N N . ARG A 1 174 ? -9.949 -2.599 3.060 1.00 96.62 174 ARG A N 1
ATOM 1397 C CA . ARG A 1 174 ? -11.405 -2.565 3.174 1.00 96.62 174 ARG A CA 1
ATOM 1398 C C . ARG A 1 174 ? -11.932 -3.980 3.321 1.00 96.62 174 ARG A C 1
ATOM 1400 O O . ARG A 1 174 ? -11.545 -4.862 2.565 1.00 96.62 174 ARG A O 1
ATOM 1407 N N . TRP A 1 175 ? -12.832 -4.193 4.270 1.00 95.81 175 TRP A N 1
ATOM 1408 C CA . TRP A 1 175 ? -13.422 -5.499 4.529 1.00 95.81 175 TRP A CA 1
ATOM 1409 C C . TRP A 1 175 ? -14.919 -5.398 4.779 1.00 95.81 175 TRP A C 1
ATOM 1411 O O . TRP A 1 175 ? -15.409 -4.455 5.405 1.00 95.81 175 TRP A O 1
ATOM 1421 N N . LYS A 1 176 ? -15.647 -6.404 4.303 1.00 93.88 176 LYS A N 1
ATOM 1422 C CA . LYS A 1 176 ? -17.071 -6.586 4.552 1.00 93.88 176 LYS A CA 1
ATOM 1423 C C . LYS A 1 176 ? -17.370 -8.077 4.552 1.00 93.88 176 LYS A C 1
ATOM 1425 O O . LYS A 1 176 ? -16.937 -8.795 3.661 1.00 93.88 176 LYS A O 1
ATOM 1430 N N . ALA A 1 177 ? -18.105 -8.542 5.556 1.00 87.75 177 ALA A N 1
ATOM 1431 C CA . ALA A 1 177 ? -18.457 -9.952 5.650 1.00 87.75 177 ALA A CA 1
ATOM 1432 C C . ALA A 1 177 ? -19.307 -10.400 4.446 1.00 87.75 177 ALA A C 1
ATOM 1434 O O . ALA A 1 177 ? -20.304 -9.753 4.119 1.00 87.75 177 ALA A O 1
ATOM 1435 N N . GLY A 1 178 ? -18.949 -11.542 3.852 1.00 79.94 178 GLY A N 1
ATOM 1436 C CA . GLY A 1 178 ? -19.742 -12.202 2.810 1.00 79.94 178 GLY A CA 1
ATOM 1437 C C . GLY A 1 178 ? -19.593 -11.628 1.399 1.00 79.94 178 GLY A C 1
ATOM 1438 O O . GLY A 1 178 ? -20.477 -11.870 0.577 1.00 79.94 178 GLY A O 1
ATOM 1439 N N . LEU A 1 179 ? -18.520 -10.877 1.135 1.00 62.69 179 LEU A N 1
ATOM 1440 C CA . LEU A 1 179 ? -18.083 -10.467 -0.201 1.00 62.69 179 LEU A CA 1
ATOM 1441 C C . LEU A 1 179 ? -16.733 -11.092 -0.542 1.00 62.69 179 LEU A C 1
ATOM 1443 O O . LEU A 1 179 ? -15.966 -11.347 0.415 1.00 62.69 179 LEU A O 1
#

Secondary structure (DSSP, 8-state):
-PPPPPPGGG----SEEEETTTTEEEEHHHHHHHHH-HHHH-SB-S--EEEEEEETTEEEEEEEEEEBSS-EEEE-TT-SSGGGSEEE--HHHHHHHHHHHHHTTS---SS---TT--TTTEEEETTTTEEEEHHHHHHHHHTTHHHHT-SBSS--EE-TTS-EEEEBSS-EEEE-TT-

Radius of gyration: 19.38 Å; Cα contacts (8 Å, |Δi|>4): 306; chains: 1; bounding box: 42×53×62 Å

Mean predicted aligned error: 5.18 Å

pLDDT: mean 93.26, std 9.8, range [41.62, 98.75]

Solvent-accessible surface area (backbone atoms only — not comparable to full-atom values): 10323 Å² total; per-residue (Å²): 136,82,83,76,78,82,58,80,90,76,70,71,82,77,55,59,47,75,40,78,94,58,72,27,49,41,45,53,74,60,34,55,50,39,72,74,37,42,83,68,30,46,54,48,76,35,54,76,44,77,41,80,45,73,49,93,96,50,76,71,40,76,26,48,34,34,40,29,74,56,35,34,40,34,52,37,86,86,45,86,51,71,89,56,18,63,36,52,45,52,53,9,41,54,47,48,64,73,41,41,74,65,52,67,75,50,95,67,60,88,55,51,73,52,82,88,55,51,76,90,43,26,44,68,38,83,92,60,37,14,35,41,42,50,70,61,35,51,52,33,66,76,57,52,17,78,72,53,33,40,58,39,76,32,45,76,42,76,43,96,91,64,31,40,33,32,38,15,36,19,25,70,53,72,46,53,92,95,115